Protein AF-A0A3R9VNH5-F1 (afdb_monomer)

Solvent-accessible surface area (backbone atoms only — not comparable to full-atom values): 16764 Å² total; per-residue (Å²): 86,82,47,75,48,62,68,48,69,43,56,45,48,46,38,49,58,45,58,71,66,52,26,52,52,44,52,51,28,48,50,52,23,48,52,53,40,49,51,51,40,55,77,75,44,55,34,28,29,40,73,83,93,38,75,44,73,40,64,43,85,83,60,83,54,66,49,78,45,82,43,59,60,37,76,84,72,39,84,32,61,34,36,41,31,44,35,57,50,74,30,63,34,99,80,79,56,72,19,50,38,51,65,64,47,52,59,76,37,45,62,31,48,50,34,52,30,56,49,43,30,50,51,46,42,20,65,79,68,52,40,36,70,38,79,40,73,83,45,94,98,49,81,59,45,71,34,45,27,62,56,63,66,51,58,51,52,58,65,37,56,61,59,52,48,23,50,53,44,27,53,51,50,52,48,50,50,56,67,33,51,44,98,88,69,47,69,67,46,69,89,62,84,46,73,68,56,49,54,52,45,46,54,50,17,53,57,71,62,54,65,73,87,74,81,91,73,59,68,72,60,50,31,55,50,50,48,54,48,39,50,75,68,36,84,52,58,54,63,56,63,72,43,36,68,60,42,16,31,54,40,12,54,56,52,64,74,69,56,65,97,70,79,63,63,68,59,50,51,51,55,35,51,51,51,49,34,74,75,23,82,90,56,59,80,52,72,54,53,50,54,24,40,43,51,57,49,64,72,74,98

Mean predicted aligned error: 7.14 Å

Structure (mmCIF, N/CA/C/O backbone):
data_AF-A0A3R9VNH5-F1
#
_entry.id   AF-A0A3R9VNH5-F1
#
loop_
_atom_site.group_PDB
_atom_site.id
_atom_site.type_symbol
_atom_site.label_atom_id
_atom_site.label_alt_id
_atom_site.label_comp_id
_atom_site.label_asym_id
_atom_site.label_entity_id
_atom_site.label_seq_id
_atom_site.pdbx_PDB_ins_code
_atom_site.Cartn_x
_atom_site.Cartn_y
_atom_site.Cartn_z
_atom_site.occupancy
_atom_site.B_iso_or_equiv
_atom_site.auth_seq_id
_atom_site.auth_comp_id
_atom_site.auth_asym_id
_atom_site.auth_atom_id
_atom_site.pdbx_PDB_model_num
ATOM 1 N N . MET A 1 1 ? 19.453 -4.553 -4.676 1.00 85.06 1 MET A N 1
ATOM 2 C CA . MET A 1 1 ? 18.290 -3.720 -5.064 1.00 85.06 1 MET A CA 1
ATOM 3 C C . MET A 1 1 ? 17.436 -3.532 -3.825 1.00 85.06 1 MET A C 1
ATOM 5 O O . MET A 1 1 ? 17.389 -4.464 -3.042 1.00 85.06 1 MET A O 1
ATOM 9 N N . ASP A 1 2 ? 16.832 -2.363 -3.617 1.00 91.69 2 ASP A N 1
ATOM 10 C CA . ASP A 1 2 ? 15.939 -2.120 -2.472 1.00 91.69 2 ASP A CA 1
ATOM 11 C C . ASP A 1 2 ? 14.480 -2.175 -2.942 1.00 91.69 2 ASP A C 1
ATOM 13 O O . ASP A 1 2 ? 14.084 -1.392 -3.811 1.00 91.69 2 ASP A O 1
ATOM 17 N N . LEU A 1 3 ? 13.717 -3.133 -2.414 1.00 93.06 3 LEU A N 1
ATOM 18 C CA . LEU A 1 3 ? 12.273 -3.251 -2.602 1.00 93.06 3 LEU A CA 1
ATOM 19 C C . LEU A 1 3 ? 11.583 -2.760 -1.330 1.00 93.06 3 LEU A C 1
ATOM 21 O O . LEU A 1 3 ? 11.783 -3.328 -0.262 1.00 93.06 3 LEU A O 1
ATOM 25 N N . VAL A 1 4 ? 10.767 -1.714 -1.447 1.00 95.25 4 VAL A N 1
ATOM 26 C CA . VAL A 1 4 ? 10.101 -1.100 -0.292 1.00 95.25 4 VAL A CA 1
ATOM 27 C C . VAL A 1 4 ? 8.621 -1.449 -0.307 1.00 95.25 4 VAL A C 1
ATOM 29 O O . VAL A 1 4 ? 7.859 -0.894 -1.104 1.00 95.25 4 VAL A O 1
ATOM 32 N N . PHE A 1 5 ? 8.216 -2.334 0.597 1.00 96.69 5 PHE A N 1
ATOM 33 C CA . PHE A 1 5 ? 6.833 -2.767 0.759 1.00 96.69 5 PHE A CA 1
ATOM 34 C C . PHE A 1 5 ? 6.128 -1.869 1.766 1.00 96.69 5 PHE A C 1
ATOM 36 O O . PHE A 1 5 ? 6.636 -1.623 2.859 1.00 96.69 5 PHE A O 1
ATOM 43 N N . ARG A 1 6 ? 4.974 -1.326 1.372 1.00 95.00 6 ARG A N 1
ATOM 44 C CA . ARG A 1 6 ? 4.184 -0.398 2.188 1.00 95.00 6 ARG A CA 1
ATOM 45 C C . ARG A 1 6 ? 2.702 -0.680 1.980 1.00 95.00 6 ARG A C 1
ATOM 47 O O . ARG A 1 6 ? 2.258 -0.529 0.843 1.00 95.00 6 ARG A O 1
ATOM 54 N N . PRO A 1 7 ? 1.952 -1.063 3.029 1.00 95.06 7 PRO A N 1
ATOM 55 C CA . PRO A 1 7 ? 0.504 -1.228 2.949 1.00 95.06 7 PRO A CA 1
ATOM 56 C C . PRO A 1 7 ? -0.196 0.040 2.454 1.00 95.06 7 PRO A C 1
ATOM 58 O O . PRO A 1 7 ? 0.335 1.153 2.586 1.00 95.06 7 PRO A O 1
ATOM 61 N N . GLN A 1 8 ? -1.414 -0.123 1.935 1.00 93.31 8 GLN A N 1
ATOM 62 C CA . GLN A 1 8 ? -2.273 1.007 1.597 1.00 93.31 8 GLN A CA 1
ATOM 63 C C . GLN A 1 8 ? -2.491 1.924 2.810 1.00 93.31 8 GLN A C 1
ATOM 65 O O . GLN A 1 8 ? -2.426 1.463 3.957 1.00 93.31 8 GLN A O 1
ATOM 70 N N . PRO A 1 9 ? -2.726 3.232 2.582 1.00 91.62 9 PRO A N 1
ATOM 71 C CA . PRO A 1 9 ? -2.778 4.199 3.658 1.00 91.62 9 PRO A CA 1
ATOM 72 C C . PRO A 1 9 ? -3.675 3.830 4.823 1.00 91.62 9 PRO A C 1
ATOM 74 O O . PRO A 1 9 ? -3.264 3.935 5.975 1.00 91.62 9 PRO A O 1
ATOM 77 N N . THR A 1 10 ? -4.872 3.363 4.507 1.00 94.56 10 THR A N 1
ATOM 78 C CA . THR A 1 10 ? -5.890 2.999 5.492 1.00 94.56 10 THR A CA 1
ATOM 79 C C . THR A 1 10 ? -5.548 1.739 6.287 1.00 94.56 10 THR A C 1
ATOM 81 O O . THR A 1 10 ? -5.793 1.714 7.489 1.00 94.56 10 THR A O 1
ATOM 84 N N . ILE A 1 11 ? -4.871 0.752 5.693 1.00 95.81 11 ILE A N 1
ATOM 85 C CA . ILE A 1 11 ? -4.403 -0.443 6.415 1.00 95.81 11 ILE A CA 1
ATOM 86 C C . ILE A 1 11 ? -3.417 -0.045 7.515 1.00 95.81 11 ILE A C 1
ATOM 88 O O . ILE A 1 11 ? -3.560 -0.457 8.667 1.00 95.81 11 ILE A O 1
ATOM 92 N N . TYR A 1 12 ? -2.448 0.827 7.215 1.00 91.19 12 TYR A N 1
ATOM 93 C CA . TYR A 1 12 ? -1.527 1.258 8.266 1.00 91.19 12 TYR A CA 1
ATOM 94 C C . TYR A 1 12 ? -2.191 2.210 9.289 1.00 91.19 12 TYR A C 1
ATOM 96 O O . TYR A 1 12 ? -1.660 2.363 10.393 1.00 91.19 12 TYR A O 1
ATOM 104 N N . LEU A 1 13 ? -3.315 2.881 8.964 1.00 94.50 13 LEU A N 1
ATOM 105 C CA . LEU A 1 13 ? -4.106 3.632 9.960 1.00 94.50 13 LEU A CA 1
ATOM 106 C C . LEU A 1 13 ? -4.640 2.686 11.028 1.00 94.50 13 LEU A C 1
ATOM 108 O O . LEU A 1 13 ? -4.458 2.950 12.216 1.00 94.50 13 LEU A O 1
ATOM 112 N N . LEU A 1 14 ? -5.258 1.589 10.586 1.00 95.94 14 LEU A N 1
ATOM 113 C CA . LEU A 1 14 ? -5.807 0.560 11.462 1.00 95.94 14 LEU A CA 1
ATOM 114 C C . LEU A 1 14 ? -4.705 -0.088 12.295 1.00 95.94 14 LEU A C 1
ATOM 116 O O . LEU A 1 14 ? -4.826 -0.153 13.513 1.00 95.94 14 LEU A O 1
ATOM 120 N N . TRP A 1 15 ? -3.572 -0.424 11.677 1.00 96.50 15 TRP A N 1
ATOM 121 C CA . TRP A 1 15 ? -2.387 -0.912 12.389 1.00 96.50 15 TRP A CA 1
ATOM 122 C C . TRP A 1 15 ? -1.917 0.054 13.492 1.00 96.50 15 TRP A C 1
ATOM 124 O O . TRP A 1 15 ? -1.611 -0.347 14.618 1.00 96.50 15 TRP A O 1
ATOM 134 N N . ALA A 1 16 ? -1.886 1.357 13.201 1.00 95.00 16 ALA A N 1
ATOM 135 C CA . ALA A 1 16 ? -1.402 2.346 14.156 1.00 95.00 16 ALA A CA 1
ATOM 136 C C . ALA A 1 16 ? -2.380 2.624 15.306 1.00 95.00 16 ALA A C 1
ATOM 138 O O . ALA A 1 16 ? -1.916 2.873 16.419 1.00 95.00 16 ALA A O 1
ATOM 139 N N . PHE A 1 17 ? -3.691 2.625 15.044 1.00 95.19 17 PHE A N 1
ATOM 140 C CA . PHE A 1 17 ? -4.723 3.068 15.997 1.00 95.19 17 PHE A CA 1
ATOM 141 C C . PHE A 1 17 ? -5.533 1.955 16.656 1.00 95.19 17 PHE A C 1
ATOM 143 O O . PHE A 1 17 ? -6.195 2.235 17.666 1.00 95.19 17 PHE A O 1
ATOM 150 N N . GLY A 1 18 ? -5.501 0.754 16.078 1.00 93.75 18 GLY A N 1
ATOM 151 C CA . GLY A 1 18 ? -6.125 -0.444 16.623 1.00 93.75 18 GLY A CA 1
ATOM 152 C C . GLY A 1 18 ? -5.481 -0.879 17.934 1.00 93.75 18 GLY A C 1
ATOM 153 O O . GLY A 1 18 ? -4.570 -0.232 18.454 1.00 93.75 18 GLY A O 1
ATOM 154 N N . ASP A 1 19 ? -5.958 -1.984 18.477 1.00 94.94 19 ASP A N 1
ATOM 155 C CA . ASP A 1 19 ? -5.348 -2.634 19.631 1.00 94.94 19 ASP A CA 1
ATOM 156 C C . ASP A 1 19 ? -4.107 -3.448 19.224 1.00 94.94 19 ASP A C 1
ATOM 158 O O . ASP A 1 19 ? -3.541 -3.282 18.138 1.00 94.94 19 ASP A O 1
ATOM 162 N N . GLU A 1 20 ? -3.589 -4.243 20.154 1.00 95.56 20 GLU A N 1
ATOM 163 C CA . GLU A 1 20 ? -2.415 -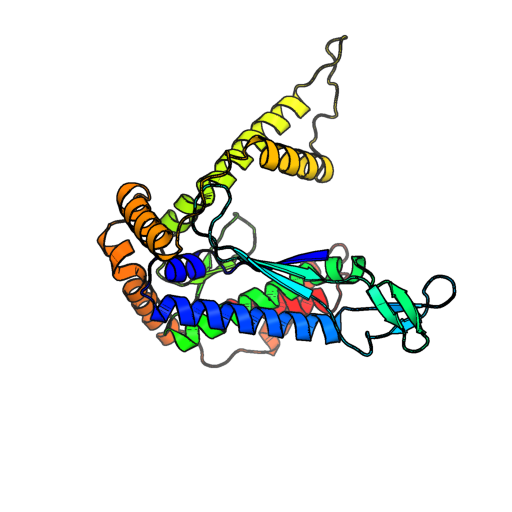5.076 19.913 1.00 95.56 20 GLU A CA 1
ATOM 164 C C . GLU A 1 20 ? -2.719 -6.259 18.990 1.00 95.56 20 GLU A C 1
ATOM 166 O O . GLU A 1 20 ? -1.910 -6.573 18.122 1.00 95.56 20 GLU A O 1
ATOM 171 N N . GLU A 1 21 ? -3.901 -6.859 19.115 1.00 96.38 21 GLU A N 1
ATOM 172 C CA . GLU A 1 21 ? -4.341 -7.968 18.268 1.00 96.38 21 GLU A CA 1
ATOM 173 C C . GLU A 1 21 ? -4.455 -7.532 16.801 1.00 96.38 21 GLU A C 1
ATOM 175 O O . GLU A 1 21 ? -3.814 -8.114 15.925 1.00 96.38 21 GLU A O 1
ATOM 180 N N . THR A 1 22 ? -5.148 -6.419 16.544 1.00 96.31 22 THR A N 1
ATOM 181 C CA . THR A 1 22 ? -5.265 -5.808 15.210 1.00 96.31 22 THR A CA 1
ATOM 182 C C . THR A 1 22 ? -3.893 -5.509 14.604 1.00 96.31 22 THR A C 1
ATOM 184 O O . THR A 1 22 ? -3.663 -5.722 13.411 1.00 96.31 22 THR A O 1
ATOM 187 N N . ARG A 1 23 ? -2.954 -5.008 15.422 1.00 96.38 23 ARG A N 1
ATOM 188 C CA . ARG A 1 23 ? -1.584 -4.713 14.982 1.00 96.38 23 ARG A CA 1
ATOM 189 C C . ARG A 1 23 ? -0.882 -5.976 14.491 1.00 96.38 23 ARG A C 1
ATOM 191 O O . ARG A 1 23 ? -0.278 -5.943 13.419 1.00 96.38 23 ARG A O 1
ATOM 198 N N . LEU A 1 24 ? -0.951 -7.051 15.275 1.00 97.25 24 LEU A N 1
ATOM 199 C CA . LEU A 1 24 ? -0.289 -8.319 14.978 1.00 97.25 24 LEU A CA 1
ATOM 200 C C . LEU A 1 24 ? -0.889 -9.000 13.745 1.00 97.25 24 LEU A C 1
ATOM 202 O O . LEU A 1 24 ? -0.126 -9.470 12.905 1.00 97.25 24 LEU A O 1
ATOM 206 N N . VAL A 1 25 ? -2.216 -8.965 13.583 1.00 98.12 25 VAL A N 1
ATOM 207 C CA . VAL A 1 25 ? -2.897 -9.457 12.371 1.00 98.12 25 VAL A CA 1
ATOM 208 C C . VAL A 1 25 ? -2.384 -8.737 11.122 1.00 98.12 25 VAL A C 1
ATOM 210 O O . VAL A 1 25 ? -1.964 -9.374 10.157 1.00 98.12 25 VAL A O 1
ATOM 213 N N . ILE A 1 26 ? -2.327 -7.400 11.147 1.00 98.12 26 ILE A N 1
ATOM 214 C CA . ILE A 1 26 ? -1.855 -6.625 9.989 1.00 98.12 26 ILE A CA 1
ATOM 215 C C . ILE A 1 26 ? -0.359 -6.855 9.725 1.00 98.12 26 ILE A C 1
ATOM 217 O O . ILE A 1 26 ? 0.057 -6.899 8.568 1.00 98.12 26 ILE A O 1
ATOM 221 N N . GLU A 1 27 ? 0.466 -7.009 10.765 1.00 97.75 27 GLU A N 1
ATOM 222 C CA . GLU A 1 27 ? 1.889 -7.336 10.601 1.00 97.75 27 GLU A CA 1
ATOM 223 C C . GLU A 1 27 ? 2.100 -8.730 10.001 1.00 97.75 27 GLU A C 1
ATOM 225 O O . GLU A 1 27 ? 2.950 -8.873 9.122 1.00 97.75 27 GLU A O 1
ATOM 230 N N . ALA A 1 28 ? 1.312 -9.725 10.413 1.00 98.19 28 ALA A N 1
ATOM 231 C CA . ALA A 1 28 ? 1.361 -11.072 9.853 1.00 98.19 28 ALA A CA 1
ATOM 232 C C . ALA A 1 28 ? 0.908 -11.088 8.384 1.00 98.19 28 ALA A C 1
ATOM 234 O O . ALA A 1 28 ? 1.610 -11.635 7.533 1.00 98.19 28 ALA A O 1
ATOM 235 N N . ALA A 1 29 ? -0.196 -10.405 8.061 1.00 98.31 29 ALA A N 1
ATOM 236 C CA . ALA A 1 29 ? -0.665 -10.256 6.683 1.00 98.31 29 ALA A CA 1
ATOM 237 C C . ALA A 1 29 ? 0.352 -9.523 5.797 1.00 98.31 29 ALA A C 1
ATOM 239 O O . ALA A 1 29 ? 0.579 -9.882 4.641 1.00 98.31 29 ALA A O 1
ATOM 240 N N . HIS A 1 30 ? 1.024 -8.509 6.348 1.00 98.00 30 HIS A N 1
ATOM 241 C CA . HIS A 1 30 ? 2.105 -7.815 5.660 1.00 98.00 30 HIS A CA 1
ATOM 242 C C . HIS A 1 30 ? 3.276 -8.750 5.326 1.00 98.00 30 HIS A C 1
ATOM 244 O O . HIS A 1 30 ? 3.804 -8.685 4.216 1.00 98.00 30 HIS A O 1
ATOM 250 N N . GLU A 1 31 ? 3.672 -9.617 6.261 1.00 97.44 31 GLU A N 1
ATOM 251 C CA . GLU A 1 31 ? 4.763 -10.578 6.062 1.00 97.44 31 GLU A CA 1
ATOM 252 C C . GLU A 1 31 ? 4.412 -11.637 5.020 1.00 97.44 31 GLU A C 1
ATOM 254 O O . GLU A 1 31 ? 5.176 -11.807 4.068 1.00 97.44 31 GLU A O 1
ATOM 259 N N . ARG A 1 32 ? 3.231 -12.255 5.116 1.00 98.12 32 ARG A N 1
ATOM 260 C CA . ARG A 1 32 ? 2.775 -13.256 4.137 1.00 98.12 32 ARG A CA 1
ATOM 261 C C . ARG A 1 32 ? 2.646 -12.669 2.732 1.00 98.12 32 ARG A C 1
ATOM 263 O O . ARG A 1 32 ? 3.117 -13.270 1.766 1.00 98.12 32 ARG A O 1
ATOM 270 N N . ALA A 1 33 ? 2.118 -11.448 2.606 1.00 98.12 33 ALA A N 1
ATOM 271 C CA . ALA A 1 33 ? 2.058 -10.753 1.322 1.00 98.12 33 ALA A CA 1
ATOM 272 C C . ALA A 1 33 ? 3.456 -10.465 0.742 1.00 98.12 33 ALA A C 1
ATOM 274 O O . ALA A 1 33 ? 3.650 -10.570 -0.472 1.00 98.12 33 ALA A O 1
ATOM 275 N N . ILE A 1 34 ? 4.443 -10.113 1.578 1.00 97.12 34 ILE A N 1
ATOM 276 C CA . ILE A 1 34 ? 5.838 -9.943 1.139 1.00 97.12 34 ILE A CA 1
ATOM 277 C C . ILE A 1 34 ? 6.401 -11.271 0.635 1.00 97.12 34 ILE A C 1
ATOM 279 O O . ILE A 1 34 ? 6.933 -11.311 -0.474 1.00 97.12 34 ILE A O 1
ATOM 283 N N . GLU A 1 35 ? 6.284 -12.340 1.424 1.00 95.50 35 GLU A N 1
ATOM 284 C CA . GLU A 1 35 ? 6.796 -13.672 1.080 1.00 95.50 35 GLU A CA 1
ATOM 285 C C . GLU A 1 35 ? 6.222 -14.150 -0.252 1.00 95.50 35 GLU A C 1
ATOM 287 O O . GLU A 1 35 ? 6.971 -14.485 -1.169 1.00 95.50 35 GLU A O 1
ATOM 292 N N . ARG A 1 36 ? 4.906 -14.036 -0.427 1.00 96.12 36 ARG A N 1
ATOM 293 C CA . ARG A 1 36 ? 4.222 -14.445 -1.654 1.00 96.12 36 ARG A CA 1
ATOM 294 C C . ARG A 1 36 ? 4.624 -13.631 -2.880 1.00 96.12 36 ARG A C 1
ATOM 296 O O . ARG A 1 36 ? 4.690 -14.154 -3.993 1.00 96.12 36 ARG A O 1
ATOM 303 N N . VAL A 1 37 ? 4.917 -12.345 -2.698 1.00 95.12 37 VAL A N 1
ATOM 304 C CA . VAL A 1 37 ? 5.453 -11.511 -3.781 1.00 95.12 37 VAL A CA 1
ATOM 305 C C . VAL A 1 37 ? 6.887 -11.905 -4.108 1.00 95.12 37 VAL A C 1
ATOM 307 O O . VAL A 1 37 ? 7.246 -11.884 -5.282 1.00 95.12 37 VAL A O 1
ATOM 310 N N . LEU A 1 38 ? 7.708 -12.274 -3.122 1.00 91.50 38 LEU A N 1
ATOM 311 C CA . LEU A 1 38 ? 9.061 -12.772 -3.374 1.00 91.50 38 LEU A CA 1
ATOM 312 C C . LEU A 1 38 ? 9.050 -14.121 -4.093 1.00 91.50 38 LEU A C 1
ATOM 314 O O . LEU A 1 38 ? 9.834 -14.275 -5.023 1.00 91.50 38 LEU A O 1
ATOM 318 N N . GLU A 1 39 ? 8.151 -15.038 -3.727 1.00 90.44 39 GLU A N 1
ATOM 319 C CA . GLU A 1 39 ? 7.920 -16.300 -4.449 1.00 90.44 39 GLU A CA 1
ATOM 320 C C . GLU A 1 39 ? 7.548 -16.025 -5.908 1.00 90.44 39 GLU A C 1
AT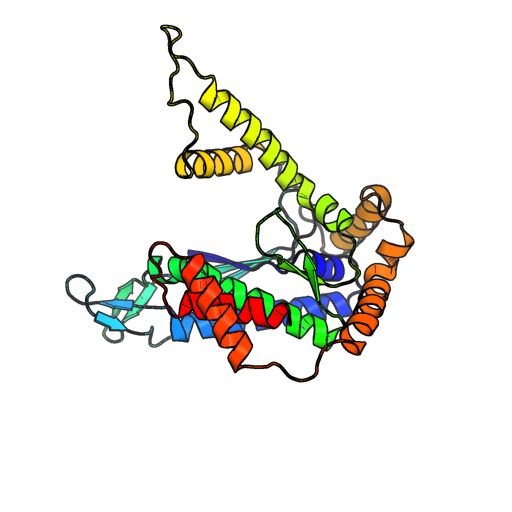OM 322 O O . GLU A 1 39 ? 8.206 -16.510 -6.827 1.00 90.44 39 GLU A O 1
ATOM 327 N N . TRP A 1 40 ? 6.555 -15.155 -6.133 1.00 90.50 40 TRP A N 1
ATOM 328 C CA . TRP A 1 40 ? 6.150 -14.767 -7.484 1.00 90.50 40 TRP A CA 1
ATOM 329 C C . TRP A 1 40 ? 7.294 -14.113 -8.259 1.00 90.50 40 TRP A C 1
ATOM 331 O O . TRP A 1 40 ? 7.497 -14.417 -9.435 1.00 90.50 40 TRP A O 1
ATOM 341 N N . ILE A 1 41 ? 8.052 -13.215 -7.615 1.00 87.00 41 ILE A N 1
ATOM 342 C CA . ILE A 1 41 ? 9.239 -12.626 -8.227 1.00 87.00 41 ILE A CA 1
ATOM 343 C C . ILE A 1 41 ? 10.182 -13.757 -8.604 1.00 87.00 41 ILE A C 1
ATOM 345 O O . ILE A 1 41 ? 10.557 -13.793 -9.763 1.00 87.00 41 ILE A O 1
ATOM 349 N N . GLU A 1 42 ? 10.536 -14.660 -7.691 1.00 82.88 42 GLU A N 1
ATOM 350 C CA . GLU A 1 42 ? 11.482 -15.750 -7.923 1.00 82.88 42 GLU A CA 1
ATOM 351 C C . GLU A 1 42 ? 11.089 -16.668 -9.089 1.00 82.88 42 GLU A C 1
ATOM 353 O O . GLU A 1 42 ? 11.958 -17.065 -9.871 1.00 82.88 42 GLU A O 1
ATOM 358 N N . ASP A 1 43 ? 9.800 -16.964 -9.230 1.00 80.81 43 ASP A N 1
ATOM 359 C CA . ASP A 1 43 ? 9.288 -17.832 -10.288 1.00 80.81 43 ASP A CA 1
ATOM 360 C C . ASP A 1 43 ? 9.235 -17.141 -11.659 1.00 80.81 43 ASP A C 1
ATOM 362 O O . ASP A 1 43 ? 9.490 -17.773 -12.684 1.00 80.81 43 ASP A O 1
ATOM 366 N N . GLU A 1 44 ? 8.929 -15.841 -11.697 1.00 76.44 44 GLU A N 1
ATOM 367 C CA . GLU A 1 44 ? 8.516 -15.162 -12.937 1.00 76.44 44 GLU A CA 1
ATOM 368 C C . GLU A 1 44 ? 9.516 -14.109 -13.440 1.00 76.44 44 GLU A C 1
ATOM 370 O O . GLU A 1 44 ? 9.418 -13.644 -14.581 1.00 76.44 44 GLU A O 1
ATOM 375 N N . VAL A 1 45 ? 10.469 -13.681 -12.604 1.00 71.88 45 VAL A N 1
ATOM 376 C CA . VAL A 1 45 ? 11.258 -12.462 -12.846 1.00 71.88 45 VAL A CA 1
ATOM 377 C C . VAL A 1 45 ? 12.780 -12.659 -12.908 1.00 71.88 45 VAL A C 1
ATOM 379 O O . VAL A 1 45 ? 13.393 -12.041 -13.792 1.00 71.88 45 VAL A O 1
ATOM 382 N N . PRO A 1 46 ? 13.466 -13.412 -12.017 1.00 62.09 46 PRO A N 1
ATOM 383 C CA . PRO A 1 46 ? 14.911 -13.428 -11.997 1.00 62.09 46 PRO A CA 1
ATOM 384 C C . PRO A 1 46 ? 15.446 -14.198 -13.188 1.00 62.09 46 PRO A C 1
ATOM 386 O O . PRO A 1 46 ? 15.249 -15.395 -13.373 1.00 62.09 46 PRO A O 1
ATOM 389 N N . VAL A 1 47 ? 16.235 -13.468 -13.956 1.00 62.34 47 VAL A N 1
ATOM 390 C CA . VAL A 1 47 ? 17.057 -14.011 -15.014 1.00 62.34 47 VAL A CA 1
ATOM 391 C C . VAL A 1 47 ? 18.505 -13.841 -14.585 1.00 62.34 47 VAL A C 1
ATOM 393 O O . VAL A 1 47 ? 19.028 -12.718 -14.580 1.00 62.34 47 VAL A O 1
ATOM 396 N N . ILE A 1 48 ? 19.165 -14.947 -14.244 1.00 61.50 48 ILE A N 1
ATOM 397 C CA . ILE A 1 48 ? 20.623 -14.995 -14.250 1.00 61.50 48 ILE A CA 1
ATOM 398 C C . ILE A 1 48 ? 21.052 -15.019 -15.709 1.00 61.50 48 ILE A C 1
ATOM 400 O O . ILE A 1 48 ? 20.679 -15.928 -16.453 1.00 61.50 48 ILE A O 1
ATOM 404 N N . ARG A 1 49 ? 21.835 -14.013 -16.107 1.00 63.94 49 ARG A N 1
ATOM 405 C CA . ARG A 1 49 ? 22.494 -13.997 -17.413 1.00 63.94 49 ARG A CA 1
ATOM 406 C C . ARG A 1 49 ? 23.893 -14.600 -17.305 1.00 63.94 49 ARG A C 1
ATOM 408 O O . ARG A 1 49 ? 24.663 -14.171 -16.443 1.00 63.94 49 ARG A O 1
ATOM 415 N N . TYR A 1 50 ? 24.226 -15.562 -18.166 1.00 62.59 50 TYR A N 1
ATOM 416 C CA . TYR A 1 50 ? 25.569 -16.159 -18.261 1.00 62.59 50 TYR A CA 1
ATOM 417 C C . TYR A 1 50 ? 25.976 -16.443 -19.721 1.00 62.59 50 TYR A C 1
ATOM 419 O O . TYR A 1 50 ? 25.164 -16.306 -20.636 1.00 62.59 50 TYR A O 1
ATOM 427 N N . GLY A 1 51 ? 27.251 -16.793 -19.940 1.00 57.50 51 GLY A N 1
ATOM 428 C CA . GLY A 1 51 ? 27.867 -16.929 -21.270 1.00 57.50 51 GLY A CA 1
ATOM 429 C C . GLY A 1 51 ? 28.304 -15.594 -21.893 1.00 57.50 51 GLY A C 1
ATOM 430 O O . GLY A 1 51 ? 28.079 -14.529 -21.313 1.00 57.50 51 GLY A O 1
ATOM 431 N N . LYS A 1 52 ? 28.946 -15.643 -23.073 1.00 62.44 52 LYS A N 1
ATOM 432 C CA . LYS A 1 52 ? 29.341 -14.443 -23.838 1.00 62.44 52 LYS A CA 1
ATOM 433 C C . LYS A 1 52 ? 28.100 -13.574 -24.085 1.00 62.44 52 LYS A C 1
ATOM 435 O O . LYS A 1 52 ? 27.059 -14.097 -24.470 1.00 62.44 52 LYS A O 1
ATOM 440 N N . ASP A 1 53 ? 28.191 -12.286 -23.763 1.00 61.34 53 ASP A N 1
ATOM 441 C CA . ASP A 1 53 ? 27.101 -11.296 -23.844 1.00 61.34 53 ASP A CA 1
ATOM 442 C C . ASP A 1 53 ? 25.836 -11.605 -23.008 1.00 61.34 53 ASP A C 1
ATOM 444 O O . ASP A 1 53 ? 24.815 -10.927 -23.133 1.00 61.34 53 ASP A O 1
ATOM 448 N N . GLY A 1 54 ? 25.890 -12.589 -22.100 1.00 60.19 54 GLY A N 1
ATOM 449 C CA . GLY A 1 54 ? 24.777 -12.915 -21.203 1.00 60.19 54 GLY A CA 1
ATOM 450 C C . GLY A 1 54 ? 23.529 -13.440 -21.923 1.00 60.19 54 GLY A C 1
ATOM 451 O O . GLY A 1 54 ? 22.410 -13.182 -21.468 1.00 60.19 54 GLY A O 1
ATOM 452 N N . VAL A 1 55 ? 23.718 -14.123 -23.057 1.00 62.06 55 VAL A N 1
ATOM 453 C CA . VAL A 1 55 ? 22.640 -14.641 -23.919 1.00 62.06 55 VAL A CA 1
ATOM 454 C C . VAL A 1 55 ? 21.780 -15.677 -23.192 1.00 62.06 55 VAL A C 1
ATOM 456 O O . VAL A 1 55 ? 20.563 -15.710 -23.380 1.00 62.06 55 VAL A O 1
ATOM 459 N N . TYR A 1 56 ? 22.383 -16.486 -22.320 1.00 60.38 56 TYR A N 1
ATOM 460 C CA . TYR A 1 56 ? 21.661 -17.524 -21.593 1.00 60.38 56 TYR A CA 1
ATOM 461 C C . TYR A 1 56 ? 20.971 -16.954 -20.363 1.00 60.38 56 TYR A C 1
ATOM 463 O O . TYR A 1 56 ? 21.558 -16.168 -19.623 1.00 60.38 56 TYR A O 1
ATOM 471 N N . ARG A 1 57 ? 19.722 -17.370 -20.152 1.00 65.50 57 ARG A N 1
ATOM 472 C CA . ARG A 1 57 ? 18.821 -16.892 -19.104 1.00 65.50 57 ARG A CA 1
ATOM 473 C C . ARG A 1 57 ? 18.345 -18.081 -18.282 1.00 65.50 57 ARG A C 1
ATOM 475 O O . ARG A 1 57 ? 17.670 -18.942 -18.834 1.00 65.50 57 ARG A O 1
ATOM 482 N N . VAL A 1 58 ? 18.678 -18.132 -16.995 1.00 64.50 58 VAL A N 1
ATOM 483 C CA . VAL A 1 58 ? 18.227 -19.211 -16.094 1.00 64.50 58 VAL A CA 1
ATOM 484 C C . VAL A 1 58 ? 17.728 -18.671 -14.762 1.00 64.50 58 VAL A C 1
ATOM 486 O O . VAL A 1 58 ? 18.169 -17.610 -14.307 1.00 64.50 58 VAL A O 1
ATOM 489 N N . ARG A 1 59 ? 16.823 -19.424 -14.130 1.00 68.94 59 ARG A N 1
ATOM 490 C CA . ARG A 1 59 ? 16.407 -19.205 -12.742 1.00 68.94 59 ARG A CA 1
ATOM 491 C C . ARG A 1 59 ? 17.608 -19.423 -11.807 1.00 68.94 59 ARG A C 1
ATOM 493 O O . ARG A 1 59 ? 18.407 -20.326 -12.066 1.00 68.94 59 ARG A O 1
ATOM 500 N N . PRO A 1 60 ? 17.763 -18.636 -10.728 1.00 67.00 60 PRO A N 1
ATOM 501 C CA . PRO A 1 60 ? 18.722 -18.944 -9.675 1.00 67.00 60 PRO A CA 1
ATOM 502 C C . PRO A 1 60 ? 18.431 -20.318 -9.042 1.00 67.00 60 PRO A C 1
ATOM 504 O O . PRO A 1 60 ? 17.378 -20.470 -8.432 1.00 67.00 60 PRO A O 1
ATOM 507 N N . PRO A 1 61 ? 19.339 -21.311 -9.126 1.00 64.81 61 PRO A N 1
ATOM 508 C CA . PRO A 1 61 ? 19.107 -22.651 -8.572 1.00 64.81 61 PRO A CA 1
ATOM 509 C C . PRO A 1 61 ? 19.024 -22.690 -7.033 1.00 64.81 61 PRO A C 1
ATOM 511 O O . PRO A 1 61 ? 18.653 -23.715 -6.478 1.00 64.81 61 PRO A O 1
ATOM 514 N N . GLY A 1 62 ? 19.352 -21.589 -6.346 1.00 69.69 62 GLY A N 1
ATOM 515 C CA . GLY A 1 62 ? 19.201 -21.419 -4.893 1.00 69.69 62 GLY A CA 1
ATOM 516 C C . GLY A 1 62 ? 18.267 -20.270 -4.498 1.00 69.69 62 GLY A C 1
ATOM 517 O O . GLY A 1 62 ? 18.382 -19.764 -3.386 1.00 69.69 62 GLY A O 1
ATOM 518 N N . GLY A 1 63 ? 17.417 -19.818 -5.423 1.00 75.44 63 GLY A N 1
ATOM 519 C CA . GLY A 1 63 ? 16.444 -18.755 -5.183 1.00 75.44 63 GLY A CA 1
ATOM 520 C C . GLY A 1 63 ? 17.042 -17.363 -4.971 1.00 75.44 63 GLY A C 1
ATOM 521 O O . GLY A 1 63 ? 18.168 -17.054 -5.391 1.00 75.44 63 GLY A O 1
ATOM 522 N N . LEU A 1 64 ? 16.242 -16.486 -4.366 1.00 78.88 64 LEU A N 1
ATOM 523 C CA . LEU A 1 64 ? 16.608 -15.104 -4.062 1.00 78.88 64 LEU A CA 1
ATOM 524 C C . LEU A 1 64 ? 17.060 -14.942 -2.606 1.00 78.88 64 LEU A C 1
ATOM 526 O O . LEU A 1 64 ? 16.426 -15.430 -1.681 1.00 78.88 64 LEU A O 1
ATOM 530 N N . VAL A 1 65 ? 18.131 -14.172 -2.390 1.00 84.81 65 VAL A N 1
ATOM 531 C CA . VAL A 1 65 ? 18.581 -13.791 -1.041 1.00 84.81 65 VAL A CA 1
ATOM 532 C C . VAL A 1 65 ? 18.223 -12.331 -0.786 1.00 84.81 65 VAL A C 1
ATOM 534 O O . VAL A 1 65 ? 18.657 -11.449 -1.534 1.00 84.81 65 VAL A O 1
ATOM 537 N N . ALA A 1 66 ? 17.472 -12.068 0.284 1.00 88.25 66 ALA A N 1
ATOM 538 C CA . ALA A 1 66 ? 17.097 -10.726 0.720 1.00 88.25 66 ALA A CA 1
ATOM 539 C C . ALA A 1 66 ? 17.345 -10.532 2.222 1.00 88.25 66 ALA A C 1
ATOM 541 O O . ALA A 1 66 ? 17.137 -11.445 3.015 1.00 88.25 66 ALA A O 1
ATOM 542 N N . ALA A 1 67 ? 17.743 -9.321 2.616 1.00 94.06 67 ALA A N 1
ATOM 543 C CA . ALA A 1 67 ? 17.717 -8.887 4.012 1.00 94.06 67 ALA A CA 1
ATOM 544 C C . ALA A 1 67 ? 16.537 -7.930 4.227 1.00 94.06 67 ALA A C 1
ATOM 546 O O . ALA A 1 67 ? 16.408 -6.949 3.490 1.00 94.06 67 ALA A O 1
ATOM 547 N N . ARG A 1 68 ? 15.688 -8.217 5.219 1.00 95.75 68 ARG A N 1
ATOM 548 C CA . ARG A 1 68 ? 14.476 -7.450 5.542 1.00 95.75 68 ARG A CA 1
ATOM 549 C C . ARG A 1 68 ? 14.718 -6.526 6.733 1.00 95.75 68 ARG A C 1
ATOM 551 O O . ARG A 1 68 ? 15.197 -6.965 7.775 1.00 95.75 68 ARG A O 1
ATOM 558 N N . PHE A 1 69 ? 14.344 -5.260 6.587 1.00 96.06 69 PHE A N 1
ATOM 559 C CA . PHE A 1 69 ? 14.413 -4.250 7.639 1.00 96.06 69 PHE A CA 1
ATOM 560 C C . PHE A 1 69 ? 13.046 -3.589 7.796 1.00 96.06 69 PHE A C 1
ATOM 562 O O . PHE A 1 69 ? 12.607 -2.852 6.910 1.00 96.06 69 PHE A O 1
ATOM 569 N N . ARG A 1 70 ? 12.381 -3.841 8.927 1.00 94.81 70 ARG A N 1
ATOM 570 C CA . ARG A 1 70 ? 11.096 -3.218 9.255 1.00 94.81 70 ARG A CA 1
ATOM 571 C C . ARG A 1 70 ? 11.287 -1.834 9.864 1.00 94.81 70 ARG A C 1
ATOM 573 O O . ARG A 1 70 ? 12.104 -1.624 10.762 1.00 94.81 70 ARG A O 1
ATOM 580 N N . HIS A 1 71 ? 10.474 -0.899 9.399 1.00 92.31 71 HIS A N 1
ATOM 581 C CA . HIS A 1 71 ? 10.367 0.463 9.887 1.00 92.31 71 HIS A CA 1
ATOM 582 C C . HIS A 1 71 ? 8.922 0.753 10.300 1.00 92.31 71 HIS A C 1
ATOM 584 O O . HIS A 1 71 ? 7.983 0.258 9.683 1.00 92.31 71 HIS A O 1
ATOM 590 N N . TYR A 1 72 ? 8.773 1.579 11.340 1.00 91.06 72 TYR A N 1
ATOM 591 C CA . TYR A 1 72 ? 7.477 1.952 11.924 1.00 91.06 72 TYR A CA 1
ATOM 592 C C . TYR A 1 72 ? 7.152 3.447 11.810 1.00 91.06 72 TYR A C 1
ATOM 594 O O . TYR A 1 72 ? 6.007 3.863 11.989 1.00 91.06 72 TYR A O 1
ATOM 602 N N . GLU A 1 73 ? 8.153 4.279 11.529 1.00 87.81 73 GLU A N 1
ATOM 603 C CA . GLU A 1 73 ? 8.023 5.732 11.498 1.00 87.81 73 GLU A CA 1
ATOM 604 C C . GLU A 1 73 ? 8.609 6.278 10.191 1.00 87.81 73 GLU A C 1
ATOM 606 O O . GLU A 1 73 ? 9.739 5.981 9.795 1.00 87.81 73 GLU A O 1
ATOM 611 N N . ALA A 1 74 ? 7.833 7.115 9.511 1.00 83.81 74 ALA A N 1
ATOM 612 C CA . ALA A 1 74 ? 8.310 7.927 8.414 1.00 83.81 74 ALA A CA 1
ATOM 613 C C . ALA A 1 74 ? 9.264 8.998 8.937 1.00 83.81 74 ALA A C 1
ATOM 615 O O . ALA A 1 74 ? 9.211 9.443 10.081 1.00 83.81 74 ALA A O 1
ATOM 616 N N . ARG A 1 75 ? 10.074 9.552 8.037 1.00 80.12 75 ARG A N 1
ATOM 617 C CA . ARG A 1 75 ? 11.006 10.624 8.397 1.00 80.12 75 ARG A CA 1
ATOM 618 C C . ARG A 1 75 ? 10.337 11.862 9.018 1.00 80.12 75 ARG A C 1
ATOM 620 O O . ARG A 1 75 ? 10.985 12.572 9.772 1.00 80.12 75 ARG A O 1
ATOM 627 N N . SER A 1 76 ? 9.069 12.122 8.702 1.00 77.94 76 SER A N 1
ATOM 628 C CA . SER A 1 76 ? 8.249 13.203 9.277 1.00 77.94 76 SER A CA 1
ATOM 629 C C . SER A 1 76 ? 7.781 12.947 10.712 1.00 77.94 76 SER A C 1
ATOM 631 O O . SER A 1 76 ? 7.068 13.771 11.276 1.00 77.94 76 SER A O 1
ATOM 633 N N . GLY A 1 77 ? 8.127 11.799 11.283 1.00 80.62 77 GLY A N 1
ATOM 634 C CA . GLY A 1 77 ? 7.640 11.358 12.575 1.00 80.62 77 GLY A CA 1
ATOM 635 C C . GLY A 1 77 ? 6.247 10.723 12.537 1.00 80.62 77 GLY A C 1
ATOM 636 O O . GLY A 1 77 ? 5.660 10.418 13.568 1.00 80.62 77 GLY A O 1
ATOM 637 N N . ARG A 1 78 ? 5.660 10.573 11.345 1.00 84.00 78 ARG A N 1
ATOM 638 C CA . ARG A 1 78 ? 4.336 9.965 11.164 1.00 84.00 78 ARG A CA 1
ATOM 639 C C . ARG A 1 78 ? 4.449 8.445 11.090 1.00 84.00 78 ARG A C 1
ATOM 641 O O . ARG A 1 78 ? 5.476 7.939 10.657 1.00 84.00 78 ARG A O 1
ATOM 648 N N . ARG A 1 79 ? 3.382 7.741 11.469 1.00 83.69 79 ARG A N 1
ATOM 649 C CA . ARG A 1 79 ? 3.274 6.281 11.332 1.00 83.69 79 ARG A CA 1
ATOM 650 C C . ARG A 1 79 ? 3.609 5.823 9.914 1.00 83.69 79 ARG A C 1
ATOM 652 O O . ARG A 1 79 ? 3.219 6.476 8.943 1.00 83.69 79 ARG A O 1
ATOM 659 N N . LEU A 1 80 ? 4.329 4.717 9.817 1.00 85.00 80 LEU A N 1
ATOM 660 C CA . LEU A 1 80 ? 4.651 4.069 8.558 1.00 85.00 80 LEU A CA 1
ATOM 661 C C . LEU A 1 80 ? 5.069 2.631 8.843 1.00 85.00 80 LEU A C 1
ATOM 663 O O . LEU A 1 80 ? 6.212 2.423 9.224 1.00 85.00 80 LEU A O 1
ATOM 667 N N . LEU A 1 81 ? 4.180 1.665 8.620 1.00 93.00 81 LEU A N 1
ATOM 668 C CA . LEU A 1 81 ? 4.595 0.269 8.504 1.00 93.00 81 LEU A CA 1
ATOM 669 C C . LEU A 1 81 ? 5.234 0.089 7.124 1.00 93.00 81 LEU A C 1
ATOM 671 O O . LEU A 1 81 ? 4.581 0.316 6.101 1.00 93.00 81 LEU A O 1
ATOM 675 N N . ALA A 1 82 ? 6.526 -0.212 7.096 1.00 94.94 82 ALA A N 1
ATOM 676 C CA . ALA A 1 82 ? 7.246 -0.445 5.856 1.00 94.94 82 ALA A CA 1
ATOM 677 C C . ALA A 1 82 ? 8.395 -1.421 6.057 1.00 94.94 82 ALA A C 1
ATOM 679 O O . ALA A 1 82 ? 9.172 -1.280 7.000 1.00 94.94 82 ALA A O 1
ATOM 680 N N . ASP A 1 83 ? 8.580 -2.299 5.086 1.00 96.81 83 ASP A N 1
ATOM 681 C CA . ASP A 1 83 ? 9.691 -3.233 5.060 1.00 96.81 83 ASP A CA 1
ATOM 682 C C . ASP A 1 83 ? 10.587 -2.929 3.854 1.00 96.81 83 ASP A C 1
ATOM 684 O O . ASP A 1 83 ? 10.145 -2.908 2.702 1.00 96.81 83 ASP A O 1
ATOM 688 N N . HIS A 1 84 ? 11.859 -2.645 4.140 1.00 96.62 84 HIS A N 1
ATOM 689 C CA . HIS A 1 84 ? 12.920 -2.525 3.145 1.00 96.62 84 HIS A CA 1
ATOM 690 C C . HIS A 1 84 ? 13.565 -3.890 2.947 1.00 96.62 84 HIS A C 1
ATOM 692 O O . HIS A 1 84 ? 14.153 -4.445 3.878 1.00 96.62 84 HIS A O 1
ATOM 698 N N . LEU A 1 85 ? 13.467 -4.427 1.735 1.00 94.88 85 LEU A N 1
ATOM 699 C CA . LEU A 1 85 ? 14.077 -5.693 1.359 1.00 94.88 85 LEU A CA 1
ATOM 700 C C . LEU A 1 85 ? 15.264 -5.437 0.437 1.00 94.88 85 LEU A C 1
ATOM 702 O O . LEU A 1 85 ? 15.119 -5.122 -0.748 1.00 94.88 85 LEU A O 1
ATOM 706 N N . LEU A 1 86 ? 16.463 -5.608 0.992 1.00 92.88 86 LEU A N 1
ATOM 707 C CA . LEU A 1 86 ? 17.714 -5.528 0.253 1.00 92.88 86 LEU A CA 1
ATOM 708 C C . LEU A 1 86 ? 17.979 -6.859 -0.447 1.00 92.88 86 LEU A C 1
ATOM 710 O O . LEU A 1 86 ? 18.585 -7.769 0.115 1.00 92.88 86 LEU A O 1
ATOM 714 N N . LEU A 1 87 ? 17.527 -6.949 -1.695 1.00 86.75 87 LEU A N 1
ATOM 715 C CA . LEU A 1 87 ? 17.726 -8.104 -2.560 1.00 86.75 87 LEU A CA 1
ATOM 716 C C . LEU A 1 87 ? 19.158 -8.146 -3.112 1.00 86.75 87 LEU A C 1
ATOM 718 O O . LEU A 1 87 ? 19.623 -7.186 -3.753 1.00 86.75 87 LEU A O 1
ATOM 722 N N . SER A 1 88 ? 19.831 -9.280 -2.921 1.00 81.25 88 SER A N 1
ATOM 723 C CA . SER A 1 88 ? 21.111 -9.583 -3.553 1.00 81.25 88 SER A CA 1
ATOM 724 C C . SER A 1 88 ? 20.926 -9.764 -5.057 1.00 81.25 88 SER A C 1
ATOM 726 O O . SER A 1 88 ? 20.119 -10.563 -5.522 1.00 81.25 88 SER A O 1
ATOM 728 N N . VAL A 1 89 ? 21.714 -9.031 -5.842 1.00 73.00 89 VAL A N 1
ATOM 729 C CA . VAL A 1 89 ? 21.741 -9.165 -7.311 1.00 73.00 89 VAL A CA 1
ATOM 730 C C . VAL A 1 89 ? 22.741 -10.227 -7.784 1.00 73.00 89 VAL A C 1
ATOM 732 O O . VAL A 1 89 ? 22.922 -10.421 -8.988 1.00 73.00 89 VAL A O 1
ATOM 735 N N . LYS A 1 90 ? 23.420 -10.898 -6.847 1.00 66.31 90 LYS A N 1
ATOM 736 C CA . LYS A 1 90 ? 24.397 -11.950 -7.126 1.00 66.31 90 LYS A CA 1
ATOM 737 C C . LYS A 1 90 ? 23.683 -13.298 -7.051 1.00 66.31 90 LYS A C 1
ATOM 739 O O . LYS A 1 90 ? 23.240 -13.688 -5.977 1.00 66.31 90 LYS A O 1
ATOM 744 N N . GLY A 1 91 ? 23.570 -13.976 -8.191 1.00 60.50 91 GLY A N 1
ATOM 745 C CA . GLY A 1 91 ? 23.054 -15.340 -8.269 1.00 60.50 91 GLY A CA 1
ATOM 746 C C . GLY A 1 91 ? 24.203 -16.318 -8.491 1.00 60.50 91 GLY A C 1
ATOM 747 O O . GLY A 1 91 ? 25.110 -16.044 -9.282 1.00 60.50 91 GLY A O 1
ATOM 748 N N . SER A 1 92 ? 24.193 -17.454 -7.798 1.00 52.94 92 SER A N 1
ATOM 749 C CA . SER A 1 92 ? 25.100 -18.549 -8.147 1.00 52.94 92 SER A CA 1
ATOM 750 C C . SER A 1 92 ? 24.620 -19.159 -9.464 1.00 52.94 92 SER A C 1
ATOM 752 O O . SER A 1 92 ? 23.486 -19.625 -9.544 1.00 52.94 92 SER A O 1
ATOM 754 N N . GLY A 1 93 ? 25.438 -19.110 -10.516 1.00 52.84 93 GLY A N 1
ATOM 755 C CA . GLY A 1 93 ? 25.200 -19.940 -11.695 1.00 52.84 93 GLY A CA 1
ATOM 756 C C . GLY A 1 93 ? 25.557 -21.382 -11.342 1.00 52.84 93 GLY A C 1
ATOM 757 O O . GLY A 1 93 ? 26.553 -21.602 -10.656 1.00 52.84 93 GLY A O 1
ATOM 758 N N . GLY A 1 94 ? 24.779 -22.364 -11.808 1.00 51.78 94 GLY A N 1
ATOM 759 C CA . GLY A 1 94 ? 25.000 -23.791 -11.514 1.00 51.78 94 GLY A CA 1
ATOM 760 C C . GLY A 1 94 ? 26.392 -24.334 -11.884 1.00 51.78 94 GLY A C 1
ATOM 761 O O . GLY A 1 94 ? 26.733 -25.444 -11.503 1.00 51.78 94 GLY A O 1
ATOM 762 N N . THR A 1 95 ? 27.219 -23.552 -12.584 1.00 51.03 95 THR A N 1
ATOM 763 C CA . THR A 1 95 ? 28.582 -23.892 -13.018 1.00 51.03 95 THR A CA 1
ATOM 764 C C . THR A 1 95 ? 29.690 -23.186 -12.218 1.00 51.03 95 THR A C 1
ATOM 766 O O . THR A 1 95 ? 30.814 -23.075 -12.699 1.00 51.03 95 THR A O 1
ATOM 769 N N . GLY A 1 96 ? 29.407 -22.643 -11.027 1.00 45.94 96 GLY A N 1
ATOM 770 C CA . GLY A 1 96 ? 30.420 -22.031 -10.144 1.00 45.94 96 GLY A CA 1
ATOM 771 C C . GLY A 1 96 ? 30.935 -20.651 -10.586 1.00 45.94 96 GLY A C 1
ATOM 772 O O . GLY A 1 96 ? 31.506 -19.912 -9.784 1.00 45.94 96 GLY A O 1
ATOM 773 N N . SER A 1 97 ? 30.669 -20.231 -11.825 1.00 53.53 97 SER A N 1
ATOM 774 C CA . SER A 1 97 ? 30.838 -18.846 -12.265 1.00 53.53 97 SER A CA 1
ATOM 775 C C . SER A 1 97 ? 29.615 -18.026 -11.843 1.00 53.53 97 SER A C 1
ATOM 777 O O . SER A 1 97 ? 28.520 -18.215 -12.377 1.00 53.53 97 SER A O 1
ATOM 779 N N . GLY A 1 98 ? 29.775 -17.122 -10.872 1.00 52.75 98 GLY A N 1
ATOM 780 C CA . GLY A 1 98 ? 28.692 -16.249 -10.412 1.00 52.75 98 GLY A CA 1
ATOM 781 C C . GLY A 1 98 ? 28.086 -15.436 -11.562 1.00 52.75 98 GLY A C 1
ATOM 782 O O . GLY A 1 98 ? 28.797 -14.712 -12.257 1.00 52.75 98 GLY A O 1
ATOM 783 N N . GLY A 1 99 ? 26.771 -15.539 -11.748 1.00 53.16 99 GLY A N 1
ATOM 784 C CA . GLY A 1 99 ? 26.027 -14.748 -12.725 1.00 53.16 99 GLY A CA 1
ATOM 785 C C . GLY A 1 99 ? 25.414 -13.502 -12.080 1.00 53.16 99 GLY A C 1
ATOM 786 O O . GLY A 1 99 ? 25.150 -13.457 -10.874 1.00 53.16 99 GLY A O 1
ATOM 787 N N . ARG A 1 100 ? 25.185 -12.452 -12.874 1.00 57.03 100 ARG A N 1
ATOM 788 C CA . ARG A 1 100 ? 24.481 -11.247 -12.402 1.00 57.03 100 ARG A CA 1
ATOM 789 C C . ARG A 1 100 ? 22.991 -11.379 -12.713 1.00 57.03 100 ARG A C 1
ATOM 791 O O . ARG A 1 100 ? 22.618 -11.623 -13.862 1.00 57.03 100 ARG A O 1
ATOM 798 N N . SER A 1 101 ? 22.150 -11.197 -11.696 1.00 60.75 101 SER A N 1
ATOM 799 C CA . SER A 1 101 ? 20.711 -11.005 -11.888 1.00 60.75 101 SER A CA 1
ATOM 800 C C . SER A 1 101 ? 20.468 -9.665 -12.585 1.00 60.75 101 SER A C 1
ATOM 802 O O . SER A 1 101 ? 21.114 -8.657 -12.277 1.00 60.75 101 SER A O 1
ATOM 804 N N . THR A 1 102 ? 19.552 -9.646 -13.552 1.00 66.56 102 THR A N 1
ATOM 805 C CA . THR A 1 102 ? 19.240 -8.430 -14.310 1.00 66.56 102 THR A CA 1
ATOM 806 C C . THR A 1 102 ? 18.270 -7.541 -13.525 1.00 66.56 102 THR A C 1
ATOM 808 O O . THR A 1 102 ? 17.067 -7.789 -13.505 1.00 66.56 102 THR A O 1
ATOM 811 N N . THR A 1 103 ? 18.764 -6.446 -12.943 1.00 75.50 103 THR A N 1
ATOM 812 C CA . THR A 1 103 ? 17.936 -5.436 -12.248 1.00 75.50 103 THR A CA 1
ATOM 813 C C . THR A 1 103 ? 16.871 -4.792 -13.141 1.00 75.50 103 THR A C 1
ATOM 815 O O . THR A 1 103 ? 15.839 -4.364 -12.634 1.00 75.50 103 THR A O 1
ATOM 818 N N . LEU A 1 104 ? 17.076 -4.763 -14.464 1.00 80.81 104 LEU A N 1
ATOM 819 C CA . LEU A 1 104 ? 16.076 -4.289 -15.427 1.00 80.81 104 LEU A CA 1
ATOM 820 C C . LEU A 1 104 ? 14.798 -5.142 -15.404 1.00 80.81 104 LEU A C 1
ATOM 822 O O . LEU A 1 104 ? 13.712 -4.579 -15.386 1.00 80.81 104 LEU A O 1
ATOM 826 N N . ALA A 1 105 ? 14.905 -6.473 -15.329 1.00 80.69 105 ALA A N 1
ATOM 827 C CA . ALA A 1 105 ? 13.729 -7.349 -15.294 1.00 80.69 105 ALA A CA 1
ATOM 828 C C . ALA A 1 105 ? 12.894 -7.120 -14.021 1.00 80.69 105 ALA A C 1
ATOM 830 O O . ALA A 1 105 ? 11.667 -7.054 -14.082 1.00 80.69 105 ALA A O 1
ATOM 831 N N . LEU A 1 106 ? 13.560 -6.920 -12.880 1.00 84.31 106 LEU A N 1
ATOM 832 C CA . LEU A 1 106 ? 12.909 -6.541 -11.621 1.00 84.31 106 LEU A CA 1
ATOM 833 C C . LEU A 1 106 ? 12.232 -5.167 -11.723 1.00 84.31 106 LEU A C 1
ATOM 835 O O . LEU A 1 106 ? 11.099 -4.988 -11.275 1.00 84.31 106 LEU A O 1
ATOM 839 N N . HIS A 1 107 ? 12.903 -4.198 -12.349 1.00 86.19 107 HIS A N 1
ATOM 840 C CA . HIS A 1 107 ? 12.345 -2.866 -12.558 1.00 86.19 107 HIS A CA 1
ATOM 841 C C . HIS A 1 107 ? 11.090 -2.900 -13.444 1.00 86.19 107 HIS A C 1
ATOM 843 O O . HIS A 1 107 ? 10.055 -2.356 -13.065 1.00 86.19 107 HIS A O 1
ATOM 849 N N . GLU A 1 108 ? 11.143 -3.609 -14.573 1.00 88.06 108 GLU A N 1
ATOM 850 C CA . GLU A 1 108 ? 10.015 -3.767 -15.500 1.00 88.06 108 GLU A CA 1
ATOM 851 C C . GLU A 1 108 ? 8.796 -4.456 -14.861 1.00 88.06 108 GLU A C 1
ATOM 853 O O . GLU A 1 108 ? 7.662 -4.188 -15.253 1.00 88.06 108 GLU A O 1
ATOM 858 N N . ASN A 1 109 ? 9.009 -5.317 -13.860 1.00 90.81 109 ASN A N 1
ATOM 859 C CA . ASN A 1 109 ? 7.947 -6.043 -13.156 1.00 90.81 109 ASN A CA 1
ATOM 860 C C . ASN A 1 109 ? 7.481 -5.372 -11.854 1.00 90.81 109 ASN A C 1
ATOM 862 O O . ASN A 1 109 ? 6.561 -5.874 -11.209 1.00 90.81 109 ASN A O 1
ATOM 866 N N . THR A 1 110 ? 8.048 -4.223 -11.471 1.00 91.56 110 THR A N 1
ATOM 867 C CA . THR A 1 110 ? 7.732 -3.561 -10.188 1.00 91.56 110 THR A CA 1
ATOM 868 C C . THR A 1 110 ? 6.239 -3.239 -10.048 1.00 91.56 110 THR A C 1
ATOM 870 O O . THR A 1 110 ? 5.673 -3.378 -8.967 1.00 91.56 110 THR A O 1
ATOM 873 N N . VAL A 1 111 ? 5.569 -2.856 -11.139 1.00 92.31 111 VAL A N 1
ATOM 874 C CA . VAL A 1 111 ? 4.127 -2.554 -11.120 1.00 92.31 111 VAL A CA 1
ATOM 875 C C . VAL A 1 111 ? 3.283 -3.813 -10.896 1.00 92.31 111 VAL A C 1
ATOM 877 O O . VAL A 1 111 ? 2.315 -3.762 -10.142 1.00 92.31 111 VAL A O 1
ATOM 880 N N . ALA A 1 112 ? 3.658 -4.938 -11.508 1.00 93.81 112 ALA A N 1
ATOM 881 C CA . ALA A 1 112 ? 2.964 -6.213 -11.335 1.00 93.81 112 ALA A CA 1
ATOM 882 C C . ALA A 1 112 ? 3.168 -6.790 -9.926 1.00 93.81 112 ALA A C 1
ATOM 884 O O . ALA A 1 112 ? 2.199 -7.243 -9.317 1.00 93.81 112 ALA A O 1
ATOM 885 N N . ALA A 1 113 ? 4.390 -6.690 -9.390 1.00 94.56 113 ALA A N 1
ATOM 886 C CA . ALA A 1 113 ? 4.700 -7.053 -8.007 1.00 94.56 113 ALA A CA 1
ATOM 887 C C . ALA A 1 113 ? 3.925 -6.182 -7.005 1.00 94.56 113 ALA A C 1
ATOM 889 O O . ALA A 1 113 ? 3.345 -6.696 -6.056 1.00 94.56 113 ALA A O 1
ATOM 890 N N . SER A 1 114 ? 3.851 -4.866 -7.243 1.00 95.00 114 SER A N 1
ATOM 891 C CA . SER A 1 114 ? 3.074 -3.954 -6.396 1.00 95.00 114 SER A CA 1
ATOM 892 C C . SER A 1 114 ? 1.574 -4.240 -6.450 1.00 95.00 114 SER A C 1
ATOM 894 O O . SER A 1 114 ? 0.911 -4.100 -5.428 1.00 95.00 114 SER A O 1
ATOM 896 N N . ALA A 1 115 ? 1.034 -4.615 -7.615 1.00 95.19 115 ALA A N 1
ATOM 897 C CA . ALA A 1 115 ? -0.373 -4.987 -7.741 1.00 95.19 115 ALA A CA 1
ATOM 898 C C . ALA A 1 115 ? -0.683 -6.267 -6.951 1.00 95.19 115 ALA A C 1
ATOM 900 O O . ALA A 1 115 ? -1.654 -6.273 -6.207 1.00 95.19 115 ALA A O 1
ATOM 901 N N . LEU A 1 116 ? 0.180 -7.288 -7.052 1.00 96.38 116 LEU A N 1
ATOM 902 C CA . LEU A 1 116 ? 0.067 -8.519 -6.260 1.00 96.38 116 LEU A CA 1
ATOM 903 C C . LEU A 1 116 ? 0.138 -8.234 -4.759 1.00 96.38 116 LEU A C 1
ATOM 905 O O . LEU A 1 116 ? -0.709 -8.687 -4.005 1.00 96.38 116 LEU A O 1
ATOM 909 N N . TYR A 1 117 ? 1.123 -7.447 -4.328 1.00 97.50 117 TYR A N 1
ATOM 910 C CA . TYR A 1 117 ? 1.270 -7.094 -2.920 1.00 97.50 117 TYR A CA 1
ATOM 911 C C . TYR A 1 117 ? 0.015 -6.403 -2.365 1.00 97.50 117 TYR A C 1
ATOM 913 O O . TYR A 1 117 ? -0.477 -6.791 -1.311 1.00 97.50 117 TYR A O 1
ATOM 921 N N . ASN A 1 118 ? -0.503 -5.393 -3.078 1.00 96.19 118 ASN A N 1
ATOM 922 C CA . ASN A 1 118 ? -1.669 -4.622 -2.640 1.00 96.19 118 ASN A CA 1
ATOM 923 C C . ASN A 1 118 ? -2.943 -5.474 -2.567 1.00 96.19 118 ASN A C 1
ATOM 925 O O . ASN A 1 118 ? -3.760 -5.246 -1.679 1.00 96.19 118 ASN A O 1
ATOM 929 N N . GLU A 1 119 ? -3.114 -6.406 -3.507 1.00 95.69 119 GLU A N 1
ATOM 930 C CA . GLU A 1 119 ? -4.210 -7.380 -3.525 1.00 95.69 119 GLU A CA 1
ATOM 931 C C . GLU A 1 119 ? -4.123 -8.311 -2.313 1.00 95.69 119 GLU A C 1
ATOM 933 O O . GLU A 1 119 ? -5.068 -8.382 -1.534 1.00 95.69 119 GLU A O 1
ATOM 938 N N . LEU A 1 120 ? -2.971 -8.961 -2.114 1.00 97.44 120 LEU A N 1
ATOM 939 C CA . LEU A 1 120 ? -2.783 -9.947 -1.049 1.00 97.44 120 LEU A CA 1
ATOM 940 C C . LEU A 1 120 ? -2.976 -9.339 0.336 1.00 97.44 120 LEU A C 1
ATOM 942 O O . LEU A 1 120 ? -3.775 -9.843 1.119 1.00 97.44 120 LEU A O 1
ATOM 946 N N . ILE A 1 121 ? -2.298 -8.225 0.631 1.00 97.75 121 ILE A N 1
ATOM 947 C CA . ILE A 1 121 ? -2.415 -7.615 1.957 1.00 97.75 121 ILE A CA 1
ATOM 948 C C . ILE A 1 121 ? -3.833 -7.105 2.225 1.00 97.75 121 ILE A C 1
ATOM 950 O O . ILE A 1 121 ? -4.317 -7.242 3.343 1.00 97.75 121 ILE A O 1
ATOM 954 N N . ALA A 1 122 ? -4.511 -6.537 1.222 1.00 96.69 122 ALA A N 1
ATOM 955 C CA . ALA A 1 122 ? -5.892 -6.102 1.388 1.00 96.69 122 ALA A CA 1
ATOM 956 C C . ALA A 1 122 ? -6.817 -7.295 1.627 1.00 96.69 122 ALA A C 1
ATOM 958 O O . ALA A 1 122 ? -7.601 -7.252 2.567 1.00 96.69 122 ALA A O 1
ATOM 959 N N . SER A 1 123 ? -6.688 -8.359 0.831 1.00 95.31 123 SER A N 1
ATOM 960 C CA . SER A 1 123 ? -7.487 -9.575 0.980 1.00 95.31 123 SER A CA 1
ATOM 961 C C . SER A 1 123 ? -7.307 -10.191 2.364 1.00 95.31 123 SER A C 1
ATOM 963 O O . SER A 1 123 ? -8.290 -10.427 3.056 1.00 95.31 123 SER A O 1
ATOM 965 N N . GLU A 1 124 ? -6.066 -10.414 2.796 1.00 97.19 124 GLU A N 1
ATOM 966 C CA . GLU A 1 124 ? -5.786 -11.047 4.086 1.00 97.19 124 GLU A CA 1
ATOM 967 C C . GLU A 1 124 ? -6.282 -10.199 5.262 1.00 97.19 124 GLU A C 1
ATOM 969 O O . GLU A 1 124 ? -6.954 -10.709 6.155 1.00 97.19 124 GLU A O 1
ATOM 974 N N . VAL A 1 125 ? -6.019 -8.887 5.241 1.00 97.75 125 VAL A N 1
ATOM 975 C CA . VAL A 1 125 ? -6.500 -7.969 6.283 1.00 97.75 125 VAL A CA 1
ATOM 976 C C . VAL A 1 125 ? -8.028 -7.904 6.298 1.00 97.75 125 VAL A C 1
ATOM 978 O O . VAL A 1 125 ? -8.626 -7.866 7.372 1.00 97.75 125 VAL A O 1
ATOM 981 N N . CYS A 1 126 ? -8.677 -7.886 5.133 1.00 97.00 126 CYS A N 1
ATOM 982 C CA . CYS A 1 126 ? -10.132 -7.848 5.048 1.00 97.00 126 CYS A CA 1
ATOM 983 C C . CYS A 1 126 ? -10.787 -9.124 5.570 1.00 97.00 126 CYS A C 1
ATOM 985 O O . CYS A 1 126 ? -11.782 -9.018 6.287 1.00 97.00 126 CYS A O 1
ATOM 987 N N . GLU A 1 127 ? -10.236 -10.291 5.246 1.00 96.00 127 GLU A N 1
ATOM 988 C CA . GLU A 1 127 ? -10.770 -11.571 5.708 1.00 96.00 127 GLU A CA 1
ATOM 989 C C . GLU A 1 127 ? -10.543 -11.782 7.208 1.00 96.00 127 GLU A C 1
ATOM 991 O O . GLU A 1 127 ? -11.488 -12.116 7.920 1.00 96.00 127 GLU A O 1
ATOM 996 N N . GLU A 1 128 ? -9.343 -11.506 7.728 1.00 97.69 128 GLU A N 1
ATOM 997 C CA . GLU A 1 128 ? -9.059 -11.731 9.153 1.00 97.69 128 GLU A CA 1
ATOM 998 C C . GLU A 1 128 ? -9.772 -10.736 10.079 1.00 97.69 128 GLU A C 1
ATOM 1000 O O . GLU A 1 128 ? -10.128 -11.080 11.205 1.00 97.69 128 GLU A O 1
ATOM 1005 N N . LEU A 1 129 ? -10.000 -9.499 9.626 1.00 97.00 129 LEU A N 1
ATOM 1006 C CA . LEU A 1 129 ? -10.554 -8.438 10.475 1.00 97.00 129 LEU A CA 1
ATOM 1007 C C . LEU A 1 129 ? -12.031 -8.119 10.202 1.00 97.00 129 LEU A C 1
ATOM 1009 O O . LEU A 1 129 ? -12.614 -7.294 10.918 1.00 97.00 129 LEU A O 1
ATOM 1013 N N . GLY A 1 130 ? -12.647 -8.763 9.206 1.00 96.81 130 GLY A N 1
ATOM 1014 C CA . GLY A 1 130 ? -14.030 -8.500 8.798 1.00 96.81 130 GLY A CA 1
ATOM 1015 C C . GLY A 1 130 ? -14.202 -7.131 8.136 1.00 96.81 130 GLY A C 1
ATOM 1016 O O . GLY A 1 130 ? -15.180 -6.431 8.387 1.00 96.81 130 GLY A O 1
ATOM 1017 N N . LEU A 1 131 ? -13.224 -6.721 7.327 1.00 97.19 131 LEU A N 1
ATOM 1018 C CA . LEU A 1 131 ? -13.214 -5.433 6.630 1.00 97.19 131 LEU A CA 1
ATOM 1019 C C . LEU A 1 131 ? -13.551 -5.618 5.145 1.00 97.19 131 LEU A C 1
ATOM 1021 O O . LEU A 1 131 ? -13.661 -6.737 4.646 1.00 97.19 131 LEU A O 1
ATOM 1025 N N . ALA A 1 132 ? -13.697 -4.510 4.427 1.00 96.06 132 ALA A N 1
ATOM 1026 C CA . ALA A 1 132 ? -13.829 -4.472 2.976 1.00 96.06 132 ALA A CA 1
ATOM 1027 C C . ALA A 1 132 ? -13.042 -3.278 2.433 1.00 96.06 132 ALA A C 1
ATOM 1029 O O . ALA A 1 132 ? -12.686 -2.365 3.186 1.00 96.06 132 ALA A O 1
ATOM 1030 N N . THR A 1 133 ? -12.777 -3.283 1.131 1.00 95.00 133 THR A N 1
ATOM 1031 C CA . THR A 1 133 ? -12.136 -2.153 0.458 1.00 95.00 133 THR A CA 1
ATOM 1032 C C . THR A 1 133 ? -13.128 -1.376 -0.394 1.00 95.00 133 THR A C 1
ATOM 1034 O O . THR A 1 133 ? -14.127 -1.920 -0.852 1.00 95.00 133 THR A O 1
ATOM 1037 N N . GLU A 1 134 ? -12.833 -0.100 -0.608 1.00 93.56 134 GLU A N 1
ATOM 1038 C CA . GLU A 1 134 ? -13.547 0.784 -1.520 1.00 93.56 134 GLU A CA 1
ATOM 1039 C C . GLU A 1 134 ? -12.556 1.538 -2.425 1.00 93.56 134 GLU A C 1
ATOM 1041 O O . GLU A 1 134 ? -11.394 1.766 -2.048 1.00 93.56 134 GLU A O 1
ATOM 1046 N N . PRO A 1 135 ? -12.974 1.922 -3.643 1.00 92.88 135 PRO A N 1
ATOM 1047 C CA . PRO A 1 135 ? -12.129 2.686 -4.541 1.00 92.88 135 PRO A CA 1
ATOM 1048 C C . PRO A 1 135 ? -11.977 4.132 -4.069 1.00 92.88 135 PRO A C 1
ATOM 1050 O O . PRO A 1 135 ? -12.946 4.859 -3.858 1.00 92.88 135 PRO A O 1
ATOM 1053 N N . ARG A 1 136 ? -10.731 4.603 -4.027 1.00 90.19 136 ARG A N 1
ATOM 1054 C CA . ARG A 1 136 ? -10.379 5.991 -3.734 1.00 90.19 136 ARG A CA 1
ATOM 1055 C C . ARG A 1 136 ? -9.629 6.634 -4.892 1.00 90.19 136 ARG A C 1
ATOM 1057 O O . ARG A 1 136 ? -8.513 6.243 -5.249 1.00 90.19 136 ARG A O 1
ATOM 1064 N N . THR A 1 137 ? -10.195 7.704 -5.438 1.00 87.88 137 THR A N 1
ATOM 1065 C CA . THR A 1 137 ? -9.534 8.512 -6.471 1.00 87.88 137 THR A CA 1
ATOM 1066 C C . THR A 1 137 ? -8.482 9.424 -5.839 1.00 87.88 137 THR A C 1
ATOM 1068 O O . THR A 1 137 ? -8.797 10.434 -5.217 1.00 87.88 137 THR A O 1
ATOM 1071 N N . VAL A 1 138 ? -7.201 9.070 -5.995 1.00 83.19 138 VAL A N 1
ATOM 1072 C CA . VAL A 1 138 ? -6.063 9.870 -5.489 1.00 83.19 138 VAL A CA 1
ATOM 1073 C C . VAL A 1 138 ? -5.766 11.061 -6.396 1.00 83.19 138 VAL A C 1
ATOM 1075 O O . VAL A 1 138 ? -5.400 12.137 -5.933 1.00 83.19 138 VAL A O 1
ATOM 1078 N N . THR A 1 139 ? -5.851 10.853 -7.707 1.00 81.56 139 THR A N 1
ATOM 1079 C CA . THR A 1 139 ? -5.534 11.859 -8.720 1.00 81.56 139 THR A CA 1
ATOM 1080 C C . THR A 1 139 ? -6.664 11.859 -9.741 1.00 81.56 139 THR A C 1
ATOM 1082 O O . THR A 1 139 ? -6.918 10.803 -10.322 1.00 81.56 139 THR A O 1
ATOM 1085 N N . PRO A 1 140 ? -7.346 12.998 -9.967 1.00 82.75 140 PRO A N 1
ATOM 1086 C CA . PRO A 1 140 ? -8.407 13.087 -10.965 1.00 82.75 140 PRO A CA 1
ATOM 1087 C C . PRO A 1 140 ? -7.946 12.572 -12.334 1.00 82.75 140 PRO A C 1
ATOM 1089 O O . PRO A 1 140 ? -6.819 12.836 -12.757 1.00 82.75 140 PRO A O 1
ATOM 1092 N N . GLY A 1 141 ? -8.797 11.788 -13.001 1.00 81.81 141 GLY A N 1
ATOM 1093 C CA . GLY A 1 141 ? -8.488 11.170 -14.297 1.00 81.81 141 GLY A CA 1
ATOM 1094 C C . GLY A 1 141 ? -7.473 10.019 -14.248 1.00 81.81 141 GLY A C 1
ATOM 1095 O O . GLY A 1 141 ? -7.116 9.474 -15.291 1.00 81.81 141 GLY A O 1
ATOM 1096 N N . ARG A 1 142 ? -6.987 9.626 -13.063 1.00 82.00 142 ARG A N 1
ATOM 1097 C CA . ARG A 1 142 ? -6.206 8.397 -12.870 1.00 82.00 142 ARG A CA 1
ATOM 1098 C C . ARG A 1 142 ? -7.081 7.318 -12.255 1.00 82.00 142 ARG A C 1
ATOM 1100 O O . ARG A 1 142 ? -8.076 7.604 -11.597 1.00 82.00 142 ARG A O 1
ATOM 1107 N N . ARG A 1 143 ? -6.661 6.069 -12.449 1.00 82.06 143 ARG A N 1
ATOM 1108 C CA . ARG A 1 143 ? -7.343 4.916 -11.876 1.00 82.06 143 ARG A CA 1
ATOM 1109 C C . ARG A 1 143 ? -7.412 5.024 -10.343 1.00 82.06 143 ARG A C 1
ATOM 1111 O O . ARG A 1 143 ? -6.398 5.398 -9.739 1.00 82.06 143 ARG A O 1
ATOM 1118 N N . PRO A 1 144 ? -8.559 4.691 -9.724 1.00 88.81 144 PRO A N 1
ATOM 1119 C CA . PRO A 1 144 ? -8.664 4.592 -8.277 1.00 88.81 144 PRO A CA 1
ATOM 1120 C C . PRO A 1 144 ? -7.664 3.591 -7.694 1.00 88.81 144 PRO A C 1
ATOM 1122 O O . PRO A 1 144 ? -7.203 2.669 -8.373 1.00 88.81 144 PRO A O 1
ATOM 1125 N N . VAL A 1 145 ? -7.339 3.780 -6.421 1.00 89.38 145 VAL A N 1
ATOM 1126 C CA . VAL A 1 145 ? -6.641 2.781 -5.604 1.00 89.38 145 VAL A CA 1
ATOM 1127 C C . VAL A 1 145 ? -7.611 2.248 -4.562 1.00 89.38 145 VAL A C 1
ATOM 1129 O O . VAL A 1 145 ? -8.460 2.999 -4.097 1.00 89.38 145 VAL A O 1
ATOM 1132 N N . MET A 1 146 ? -7.473 0.983 -4.186 1.00 92.12 146 MET A N 1
ATOM 1133 C CA . MET A 1 146 ? -8.306 0.395 -3.139 1.00 92.12 146 MET A CA 1
ATOM 1134 C C . MET A 1 146 ? -7.767 0.762 -1.760 1.00 92.12 146 MET A C 1
ATOM 1136 O O . MET A 1 146 ? -6.567 0.639 -1.513 1.00 92.12 146 MET A O 1
ATOM 1140 N N . ASP A 1 147 ? -8.647 1.201 -0.872 1.00 94.31 147 ASP A N 1
ATOM 1141 C CA . ASP A 1 147 ? -8.371 1.475 0.539 1.00 94.31 147 ASP A CA 1
ATOM 1142 C C . ASP A 1 147 ? -9.498 0.856 1.390 1.00 94.31 147 ASP A C 1
ATOM 1144 O O . ASP A 1 147 ? -10.553 0.526 0.863 1.00 94.31 147 ASP A O 1
ATOM 1148 N N . ILE A 1 148 ? -9.282 0.648 2.689 1.00 96.25 148 ILE A N 1
ATOM 1149 C CA . ILE A 1 148 ? -10.300 0.119 3.602 1.00 96.25 148 ILE A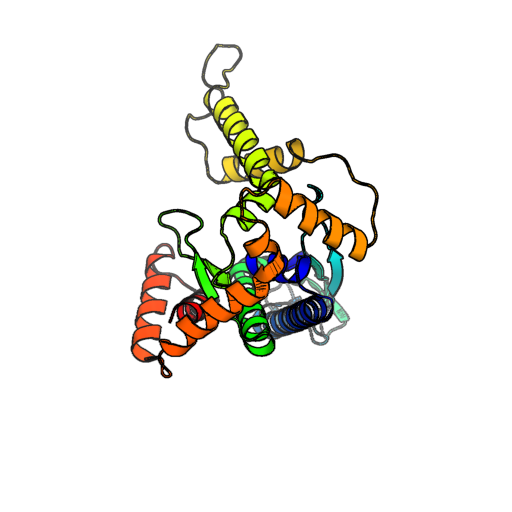 CA 1
ATOM 1150 C C . ILE A 1 148 ? -11.477 1.092 3.691 1.00 96.25 148 ILE A C 1
ATOM 1152 O O . ILE A 1 148 ? -11.285 2.276 3.986 1.00 96.25 148 ILE A O 1
ATOM 1156 N N . ALA A 1 149 ? -12.680 0.564 3.483 1.00 95.75 149 ALA A N 1
ATOM 1157 C CA . ALA A 1 149 ? -13.916 1.324 3.549 1.00 95.75 149 ALA A CA 1
ATOM 1158 C C . ALA A 1 149 ? -14.173 1.884 4.952 1.00 95.75 149 ALA A C 1
ATOM 1160 O O . ALA A 1 149 ? -13.815 1.274 5.961 1.00 95.75 149 ALA A O 1
ATOM 1161 N N . GLY A 1 150 ? -14.790 3.064 5.021 1.00 93.69 150 GLY A N 1
ATOM 1162 C CA . GLY A 1 150 ? -15.117 3.727 6.290 1.00 93.69 150 GLY A CA 1
ATOM 1163 C C . GLY A 1 150 ? -13.933 4.412 6.985 1.00 93.69 150 GLY A C 1
ATOM 1164 O O . GLY A 1 150 ? -14.120 5.031 8.032 1.00 93.69 150 GLY A O 1
ATOM 1165 N N . ALA A 1 151 ? -12.723 4.357 6.417 1.00 92.88 151 ALA A N 1
ATOM 1166 C CA . ALA A 1 151 ? -11.569 5.090 6.930 1.00 92.88 151 ALA A CA 1
ATOM 1167 C C . ALA A 1 151 ? -11.520 6.529 6.360 1.00 92.88 151 ALA A C 1
ATOM 1169 O O . ALA A 1 151 ? -11.318 6.704 5.157 1.00 92.88 151 ALA A O 1
ATOM 1170 N N . PRO A 1 152 ? -11.619 7.588 7.192 1.00 91.31 152 PRO A N 1
ATOM 1171 C CA . PRO A 1 152 ? -11.693 8.965 6.698 1.00 91.31 152 PRO A CA 1
ATOM 1172 C C . PRO A 1 152 ? -10.455 9.399 5.903 1.00 91.31 152 PRO A C 1
ATOM 1174 O O . PRO A 1 152 ? -9.313 9.306 6.375 1.00 91.31 152 PRO A O 1
ATOM 1177 N N . HIS A 1 153 ? -10.669 9.962 4.712 1.00 86.69 153 HIS A N 1
ATOM 1178 C CA . HIS A 1 153 ? -9.593 10.440 3.836 1.00 86.69 153 HIS A CA 1
ATOM 1179 C C . HIS A 1 153 ? -8.771 11.583 4.459 1.00 86.69 153 HIS A C 1
ATOM 1181 O O . HIS A 1 153 ? -7.588 11.759 4.147 1.00 86.69 153 HIS A O 1
ATOM 1187 N N . GLU A 1 154 ? -9.357 12.347 5.379 1.00 89.44 154 GLU A N 1
ATOM 1188 C CA . GLU A 1 154 ? -8.694 13.361 6.203 1.00 89.44 154 GLU A CA 1
ATOM 1189 C C . GLU A 1 154 ? -7.514 12.764 6.979 1.00 89.44 154 GLU A C 1
ATOM 1191 O O . GLU A 1 154 ? -6.456 13.391 7.065 1.00 89.44 154 GLU A O 1
ATOM 1196 N N . LEU A 1 155 ? -7.633 11.524 7.474 1.00 90.56 155 LEU A N 1
ATOM 1197 C CA . LEU A 1 155 ? -6.545 10.850 8.189 1.00 90.56 155 LEU A CA 1
ATOM 1198 C C . LEU A 1 155 ? -5.382 10.486 7.259 1.00 90.56 155 LEU A C 1
ATOM 1200 O O . LEU A 1 155 ? -4.225 10.515 7.694 1.00 90.56 155 LEU A O 1
ATOM 1204 N N . ILE A 1 156 ? -5.674 10.203 5.983 1.00 88.31 156 ILE A N 1
ATOM 1205 C CA . ILE A 1 156 ? -4.669 9.977 4.932 1.00 88.31 156 ILE A CA 1
ATOM 1206 C C . ILE A 1 156 ? -3.938 11.289 4.621 1.00 88.31 156 ILE A C 1
ATOM 1208 O O . ILE A 1 156 ? -2.701 11.320 4.582 1.00 88.31 156 ILE A O 1
ATOM 1212 N N . ARG A 1 157 ? -4.677 12.395 4.458 1.00 84.06 157 ARG A N 1
ATOM 1213 C CA . ARG A 1 157 ? -4.090 13.734 4.258 1.00 84.06 157 ARG A CA 1
ATOM 1214 C C . ARG A 1 157 ? -3.247 14.165 5.455 1.00 84.06 157 ARG A C 1
ATOM 1216 O O . ARG A 1 157 ? -2.123 14.633 5.290 1.00 84.06 157 ARG A O 1
ATOM 1223 N N . TRP A 1 158 ? -3.714 13.901 6.672 1.00 86.62 158 TRP A N 1
ATOM 1224 C CA . TRP A 1 158 ? -2.981 14.203 7.901 1.00 86.62 158 TRP A CA 1
ATOM 1225 C C . TRP A 1 158 ? -1.609 13.496 7.980 1.00 86.62 158 TRP A C 1
ATOM 1227 O O . TRP A 1 158 ? -0.642 14.060 8.511 1.00 86.62 158 TRP A O 1
ATOM 1237 N N . THR A 1 159 ? -1.466 12.303 7.390 1.00 82.19 159 THR A N 1
ATOM 1238 C CA . THR A 1 159 ? -0.154 11.654 7.178 1.00 82.19 159 THR A CA 1
ATOM 1239 C C . THR A 1 159 ? 0.681 12.229 6.057 1.00 82.19 159 THR A C 1
ATOM 1241 O O . THR A 1 159 ? 1.912 12.170 6.120 1.00 82.19 159 THR A O 1
ATOM 1244 N N . ALA A 1 160 ? 0.032 12.784 5.042 1.00 79.81 160 ALA A N 1
ATOM 1245 C CA . ALA A 1 160 ? 0.660 13.2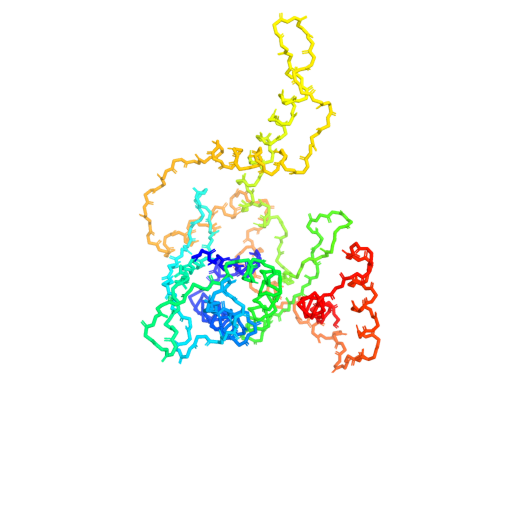32 3.813 1.00 79.81 160 ALA A CA 1
ATOM 1246 C C . ALA A 1 160 ? 1.374 14.590 3.930 1.00 79.81 160 ALA A C 1
ATOM 1248 O O . ALA A 1 160 ? 1.962 15.015 2.945 1.00 79.81 160 ALA A O 1
ATOM 1249 N N . ARG A 1 161 ? 1.461 15.215 5.120 1.00 76.56 161 ARG A N 1
ATOM 1250 C CA . ARG A 1 161 ? 2.135 16.524 5.324 1.00 76.56 161 ARG A CA 1
ATOM 1251 C C . ARG A 1 161 ? 3.513 16.643 4.661 1.00 76.56 161 ARG A C 1
ATOM 1253 O O . ARG A 1 161 ? 3.887 17.699 4.168 1.00 76.56 161 ARG A O 1
ATOM 1260 N N . ARG A 1 162 ? 4.297 15.558 4.647 1.00 80.12 162 ARG A N 1
ATOM 1261 C CA . ARG A 1 162 ? 5.596 15.532 3.955 1.00 80.12 162 ARG A CA 1
ATOM 1262 C C . ARG A 1 162 ? 5.438 15.602 2.436 1.00 80.12 162 ARG A C 1
ATOM 1264 O O . ARG A 1 162 ? 6.239 16.253 1.780 1.00 80.12 162 ARG A O 1
ATOM 1271 N N . SER A 1 163 ? 4.466 14.890 1.881 1.00 83.00 163 SER A N 1
ATOM 1272 C CA . SER A 1 163 ? 4.151 14.947 0.455 1.00 83.00 163 SER A CA 1
ATOM 1273 C C . SER A 1 163 ? 3.749 16.362 0.049 1.00 83.00 163 SER A C 1
ATOM 1275 O O . SER A 1 163 ? 4.225 16.824 -0.982 1.00 83.00 163 SER A O 1
ATOM 1277 N N . ASP A 1 164 ? 2.996 17.070 0.894 1.00 83.38 164 ASP A N 1
ATOM 1278 C CA . ASP A 1 164 ? 2.606 18.465 0.650 1.00 83.38 164 ASP A CA 1
ATOM 1279 C C . ASP A 1 164 ? 3.827 19.395 0.637 1.00 83.38 164 ASP A C 1
ATOM 1281 O O . ASP A 1 164 ? 4.004 20.176 -0.293 1.00 83.38 164 ASP A O 1
ATOM 1285 N N . GLN A 1 165 ? 4.748 19.241 1.598 1.00 84.69 165 GLN A N 1
ATOM 1286 C CA . GLN A 1 165 ? 6.021 19.982 1.615 1.00 84.69 165 GLN A CA 1
ATOM 1287 C C . GLN A 1 165 ? 6.879 19.703 0.372 1.00 84.69 165 GLN A C 1
ATOM 1289 O O . GLN A 1 165 ? 7.527 20.600 -0.165 1.00 84.69 165 GLN A O 1
ATOM 1294 N N . ILE A 1 166 ? 6.899 18.451 -0.094 1.00 86.62 166 ILE A N 1
ATOM 1295 C CA . ILE A 1 166 ? 7.616 18.070 -1.316 1.00 86.62 166 ILE A CA 1
ATOM 1296 C C . ILE A 1 166 ? 6.949 18.688 -2.543 1.00 86.62 166 ILE A C 1
ATOM 1298 O O . ILE A 1 166 ? 7.663 19.126 -3.438 1.00 86.62 166 ILE A O 1
ATOM 1302 N N . ALA A 1 167 ? 5.617 18.714 -2.594 1.00 88.25 167 ALA A N 1
ATOM 1303 C CA . ALA A 1 167 ? 4.863 19.305 -3.692 1.00 88.25 167 ALA A CA 1
ATOM 1304 C C . ALA A 1 167 ? 5.068 20.824 -3.764 1.00 88.25 167 ALA A C 1
ATOM 1306 O O . ALA A 1 167 ? 5.343 21.330 -4.847 1.00 88.25 167 ALA A O 1
ATOM 1307 N N . ALA A 1 168 ? 5.038 21.523 -2.626 1.00 88.56 168 ALA A N 1
ATOM 1308 C CA . ALA A 1 168 ? 5.344 22.952 -2.553 1.00 88.56 168 ALA A CA 1
ATOM 1309 C C . ALA A 1 168 ? 6.773 23.247 -3.042 1.00 88.56 168 ALA A C 1
ATOM 1311 O O . ALA A 1 168 ? 6.967 24.028 -3.968 1.00 88.56 168 ALA A O 1
ATOM 1312 N N . CYS A 1 169 ? 7.768 22.519 -2.525 1.00 90.38 169 CYS A N 1
ATOM 1313 C CA . CYS A 1 169 ? 9.156 22.674 -2.966 1.00 90.38 169 CYS A CA 1
ATOM 1314 C C . CYS A 1 169 ? 9.362 22.265 -4.440 1.00 90.38 169 CYS A C 1
ATOM 1316 O O . CYS A 1 169 ? 10.279 22.747 -5.098 1.00 90.38 169 CYS A O 1
ATOM 1318 N N . LEU A 1 170 ? 8.553 21.347 -4.980 1.00 91.50 170 LEU A N 1
ATOM 1319 C CA . LEU A 1 170 ? 8.582 21.007 -6.405 1.00 91.50 170 LEU A CA 1
ATOM 1320 C C . LEU A 1 170 ? 8.018 22.147 -7.255 1.00 91.50 170 LEU A C 1
ATOM 1322 O O . LEU A 1 170 ? 8.618 22.460 -8.275 1.00 91.50 170 LEU A O 1
ATOM 1326 N N . ALA A 1 171 ? 6.915 22.768 -6.835 1.00 91.56 171 ALA A N 1
ATOM 1327 C CA . ALA A 1 171 ? 6.335 23.915 -7.528 1.00 91.56 171 ALA A CA 1
ATOM 1328 C C . ALA A 1 171 ? 7.308 25.106 -7.562 1.00 91.56 171 ALA A C 1
ATOM 1330 O O . ALA A 1 171 ? 7.478 25.720 -8.610 1.00 91.56 171 ALA A O 1
ATOM 1331 N N . GLU A 1 172 ? 8.011 25.371 -6.457 1.00 91.81 172 GLU A N 1
ATOM 1332 C CA . GLU A 1 172 ? 9.068 26.391 -6.395 1.00 91.81 172 GLU A CA 1
ATOM 1333 C C . GLU A 1 172 ? 10.223 26.087 -7.360 1.00 91.81 172 GLU A C 1
ATOM 1335 O O . GLU A 1 172 ? 10.631 26.962 -8.117 1.00 91.81 172 GLU A O 1
ATOM 1340 N N . LEU A 1 173 ? 10.722 24.843 -7.387 1.00 91.06 173 LEU A N 1
ATOM 1341 C CA . LEU A 1 173 ? 11.791 24.446 -8.314 1.00 91.06 173 LEU A CA 1
ATOM 1342 C C . LEU A 1 173 ? 11.341 24.470 -9.781 1.00 91.06 173 LEU A C 1
ATOM 1344 O O . LEU A 1 173 ? 12.137 24.799 -10.654 1.00 91.06 173 LEU A O 1
ATOM 1348 N N . GLU A 1 174 ? 10.091 24.096 -10.066 1.00 91.75 174 GLU A N 1
ATOM 1349 C CA . GLU A 1 174 ? 9.516 24.194 -11.411 1.00 91.75 174 GLU A CA 1
ATOM 1350 C C . GLU A 1 174 ? 9.404 25.659 -11.844 1.00 91.75 174 GLU A C 1
ATOM 1352 O O . GLU A 1 174 ? 9.738 25.972 -12.985 1.00 91.75 174 GLU A O 1
ATOM 1357 N N . HIS A 1 175 ? 9.008 26.555 -10.936 1.00 90.88 175 HIS A N 1
ATOM 1358 C CA . HIS A 1 175 ? 8.980 27.990 -11.195 1.00 90.88 175 HIS A CA 1
ATOM 1359 C C . HIS A 1 175 ? 10.387 28.541 -11.459 1.00 90.88 175 HIS A C 1
ATOM 1361 O O . HIS A 1 175 ? 10.598 29.131 -12.512 1.00 90.88 175 HIS A O 1
ATOM 1367 N N . GLU A 1 176 ? 11.357 28.262 -10.580 1.00 89.81 176 GLU A N 1
ATOM 1368 C CA . GLU A 1 176 ? 12.768 28.655 -10.746 1.00 89.81 176 GLU A CA 1
ATOM 1369 C C . GLU A 1 176 ? 13.346 28.138 -12.071 1.00 89.81 176 GLU A C 1
ATOM 1371 O O . GLU A 1 176 ? 14.037 28.863 -12.776 1.00 89.81 176 GLU A O 1
ATOM 1376 N N . TYR A 1 177 ? 13.034 26.897 -12.456 1.00 88.25 177 TYR A N 1
ATOM 1377 C CA . TYR A 1 177 ? 13.483 26.332 -13.729 1.00 88.25 177 TYR A CA 1
ATOM 1378 C C . TYR A 1 177 ? 12.911 27.074 -14.943 1.00 88.25 177 TYR A C 1
ATOM 1380 O O . TYR A 1 177 ? 13.607 27.236 -15.941 1.00 88.25 177 TYR A O 1
ATOM 1388 N N . LEU A 1 178 ? 11.646 27.494 -14.882 1.00 89.56 178 LEU A N 1
ATOM 1389 C CA . LEU A 1 178 ? 10.974 28.175 -15.990 1.00 89.56 178 LEU A CA 1
ATOM 1390 C C . LEU A 1 178 ? 11.338 29.661 -16.090 1.00 89.56 178 LEU A C 1
ATOM 1392 O O . LEU A 1 178 ? 11.256 30.215 -17.183 1.00 89.56 178 LEU A O 1
ATOM 1396 N N . THR A 1 179 ? 11.717 30.295 -14.978 1.00 90.62 179 THR A N 1
ATOM 1397 C CA . THR A 1 179 ? 12.054 31.728 -14.913 1.00 90.62 179 THR A CA 1
ATOM 1398 C C . THR A 1 179 ? 13.551 32.010 -14.832 1.00 90.62 179 THR A C 1
ATOM 1400 O O . THR A 1 179 ? 13.943 33.174 -14.864 1.00 90.62 179 THR A O 1
ATOM 1403 N N . ALA A 1 180 ? 14.399 30.981 -14.734 1.00 89.50 180 ALA A N 1
ATOM 1404 C CA . ALA A 1 180 ? 15.846 31.150 -14.740 1.00 89.50 180 ALA A CA 1
ATOM 1405 C C . ALA A 1 180 ? 16.302 31.806 -16.045 1.00 89.50 180 ALA A C 1
ATOM 1407 O O . ALA A 1 180 ? 16.090 31.253 -17.125 1.00 89.50 180 ALA A O 1
ATOM 1408 N N . VAL A 1 181 ? 16.980 32.941 -15.916 1.00 89.88 181 VAL A N 1
ATOM 1409 C CA . VAL A 1 181 ? 17.653 33.643 -17.010 1.00 89.88 181 VAL A CA 1
ATOM 1410 C C . VAL A 1 181 ? 19.169 33.470 -16.908 1.00 89.88 181 VAL A C 1
ATOM 1412 O O . VAL A 1 181 ? 19.685 33.097 -15.846 1.00 89.88 181 VAL A O 1
ATOM 1415 N N . ASP A 1 182 ? 19.874 33.641 -18.018 1.00 89.12 182 ASP A N 1
ATOM 1416 C CA . ASP A 1 182 ? 21.331 33.746 -18.053 1.00 89.12 182 ASP A CA 1
ATOM 1417 C C . ASP A 1 182 ? 21.805 35.189 -17.802 1.00 89.12 182 ASP A C 1
ATOM 1419 O O . ASP A 1 182 ? 21.013 36.067 -17.450 1.00 89.12 182 ASP A O 1
ATOM 1423 N N . ASP A 1 183 ? 23.115 35.412 -17.921 1.00 89.19 183 ASP A N 1
ATOM 1424 C CA . ASP A 1 183 ? 23.741 36.712 -17.658 1.00 89.19 183 ASP A CA 1
ATOM 1425 C C . ASP A 1 183 ? 23.288 37.796 -18.658 1.00 89.19 183 ASP A C 1
ATOM 1427 O O . ASP A 1 183 ? 23.358 38.984 -18.342 1.00 89.19 183 ASP A O 1
ATOM 1431 N N . ASP A 1 184 ? 22.767 37.390 -19.822 1.00 88.44 184 ASP A N 1
ATOM 1432 C CA . ASP A 1 184 ? 22.245 38.268 -20.872 1.00 88.44 184 ASP A CA 1
ATOM 1433 C C . ASP A 1 184 ? 20.729 38.529 -20.721 1.00 88.44 184 ASP A C 1
ATOM 1435 O O . ASP A 1 184 ? 20.143 39.305 -21.478 1.00 88.44 184 ASP A O 1
ATOM 1439 N N . GLY A 1 185 ? 20.082 37.927 -19.713 1.00 84.38 185 GLY A N 1
ATOM 1440 C CA . GLY A 1 185 ? 18.650 38.074 -19.442 1.00 84.38 185 GLY A CA 1
ATOM 1441 C C . GLY A 1 185 ? 17.752 37.145 -20.264 1.00 84.38 185 GLY A C 1
ATOM 1442 O O . GLY A 1 185 ? 16.526 37.252 -20.173 1.00 84.38 185 GLY A O 1
ATOM 1443 N N . GLU A 1 186 ? 18.330 36.213 -21.023 1.00 85.94 186 GLU A N 1
ATOM 1444 C CA . GLU A 1 186 ? 17.593 35.249 -21.837 1.00 85.94 186 GLU A CA 1
ATOM 1445 C C . GLU A 1 186 ? 17.230 33.993 -21.028 1.00 85.94 186 GLU A C 1
ATOM 1447 O O . GLU A 1 186 ? 17.958 33.606 -20.110 1.00 85.94 186 GLU A O 1
ATOM 1452 N N . PRO A 1 187 ? 16.112 33.301 -21.329 1.00 84.19 187 PRO A N 1
ATOM 1453 C CA . PRO A 1 187 ? 15.730 32.089 -20.614 1.00 84.19 187 PRO A CA 1
ATOM 1454 C C . PRO A 1 187 ? 16.809 31.001 -20.694 1.00 84.19 187 PRO A C 1
ATOM 1456 O O . PRO A 1 187 ? 17.102 30.438 -21.750 1.00 84.19 187 PRO A O 1
ATOM 1459 N N . ARG A 1 188 ? 17.333 30.613 -19.531 1.00 86.38 188 ARG A N 1
ATOM 1460 C CA . ARG A 1 188 ? 18.410 29.625 -19.387 1.00 86.38 188 ARG A CA 1
ATOM 1461 C C . ARG A 1 188 ? 17.992 28.214 -19.804 1.00 86.38 188 ARG A C 1
ATOM 1463 O O . ARG A 1 188 ? 18.830 27.374 -20.140 1.00 86.38 188 ARG A O 1
ATOM 1470 N N . PHE A 1 189 ? 16.696 27.916 -19.740 1.00 85.56 189 PHE A N 1
ATOM 1471 C CA . PHE A 1 189 ? 16.125 26.621 -20.091 1.00 85.56 189 PHE A CA 1
ATOM 1472 C C . PHE A 1 189 ? 14.924 26.781 -21.025 1.00 85.56 189 PHE A C 1
ATOM 1474 O O . PHE A 1 189 ? 14.295 27.832 -21.098 1.00 85.56 189 PHE A O 1
ATOM 1481 N N . ARG A 1 190 ? 14.555 25.696 -21.719 1.00 82.00 190 ARG A N 1
ATOM 1482 C CA . ARG A 1 190 ? 13.301 25.670 -22.486 1.00 82.00 190 ARG A CA 1
ATOM 1483 C C . ARG A 1 190 ? 12.111 25.873 -21.537 1.00 82.00 190 ARG A C 1
ATOM 1485 O O . ARG A 1 190 ? 12.106 25.248 -20.474 1.00 82.00 190 ARG A O 1
ATOM 1492 N N . PRO A 1 191 ? 11.051 26.594 -21.953 1.00 81.25 191 PRO A N 1
ATOM 1493 C CA . PRO A 1 191 ? 9.875 26.888 -21.125 1.00 81.25 191 PRO A CA 1
ATOM 1494 C C . PRO A 1 191 ? 8.938 25.673 -20.966 1.00 81.25 191 PRO A C 1
ATOM 1496 O O . PRO A 1 191 ? 7.721 25.797 -20.877 1.00 81.25 191 PRO A O 1
ATOM 1499 N N . VAL A 1 192 ? 9.498 24.462 -20.979 1.00 85.25 192 VAL A N 1
ATOM 1500 C CA . VAL A 1 192 ? 8.779 23.200 -20.844 1.00 85.25 192 VAL A CA 1
ATOM 1501 C C . VAL A 1 192 ? 9.563 22.298 -19.905 1.00 85.25 192 VAL A C 1
ATOM 1503 O O . VAL A 1 192 ? 10.701 21.906 -20.179 1.00 85.25 192 VAL A O 1
ATOM 1506 N N . VAL A 1 193 ? 8.922 21.894 -18.812 1.00 85.31 193 VAL A N 1
ATOM 1507 C CA . VAL A 1 193 ? 9.493 20.922 -17.882 1.00 85.31 193 VAL A CA 1
ATOM 1508 C C . VAL A 1 193 ? 9.292 19.510 -18.433 1.00 85.31 193 VAL A C 1
ATOM 1510 O O . VAL A 1 193 ? 8.202 18.943 -18.367 1.00 85.31 193 VAL A O 1
ATOM 1513 N N . SER A 1 194 ? 10.362 18.898 -18.946 1.00 88.38 194 SER A N 1
ATOM 1514 C CA . SER A 1 194 ? 10.321 17.482 -19.343 1.00 88.38 194 SER A CA 1
ATOM 1515 C C . SER A 1 194 ? 10.027 16.559 -18.149 1.00 88.38 194 SER A C 1
ATOM 1517 O O . SER A 1 194 ? 10.407 16.846 -17.010 1.00 88.38 194 SER A O 1
ATOM 1519 N N . GLN A 1 195 ? 9.441 15.381 -18.397 1.00 86.31 195 GLN A N 1
ATOM 1520 C CA . GLN A 1 195 ? 9.173 14.384 -17.346 1.00 86.31 195 GLN A CA 1
ATOM 1521 C C . GLN A 1 195 ? 10.447 13.987 -16.577 1.00 86.31 195 GLN A C 1
ATOM 1523 O O . GLN A 1 195 ? 10.419 13.803 -15.359 1.00 86.31 195 GLN A O 1
ATOM 1528 N N . ARG A 1 196 ? 11.588 13.904 -17.275 1.00 86.56 196 ARG A N 1
ATOM 1529 C CA . ARG A 1 196 ? 12.892 13.601 -16.672 1.00 86.56 196 ARG A CA 1
ATOM 1530 C C . ARG A 1 196 ? 13.378 14.728 -15.760 1.00 86.56 196 ARG A C 1
ATOM 1532 O O . ARG A 1 196 ? 13.849 14.445 -14.657 1.00 86.56 196 ARG A O 1
ATOM 1539 N N . ALA A 1 197 ? 13.255 15.986 -16.192 1.00 87.56 197 ALA A N 1
ATOM 1540 C CA . ALA A 1 197 ? 13.593 17.144 -15.363 1.00 87.56 197 ALA A CA 1
ATOM 1541 C C . ALA A 1 197 ? 12.707 17.186 -14.113 1.00 87.56 197 ALA A C 1
ATOM 1543 O O . ALA A 1 197 ? 13.223 17.263 -12.997 1.00 87.56 197 ALA A O 1
ATOM 1544 N N . ARG A 1 198 ? 11.395 16.989 -14.287 1.00 89.94 198 ARG A N 1
ATOM 1545 C CA . ARG A 1 198 ? 10.427 16.897 -13.190 1.00 89.94 198 ARG A CA 1
ATOM 1546 C C . ARG A 1 198 ? 10.776 15.803 -12.184 1.00 89.94 198 ARG A C 1
ATOM 1548 O O . ARG A 1 198 ? 10.759 16.038 -10.979 1.00 89.94 198 ARG A O 1
ATOM 1555 N N . ALA A 1 199 ? 11.148 14.614 -12.660 1.00 88.56 199 ALA A N 1
ATOM 1556 C CA . ALA A 1 199 ? 11.569 13.513 -11.796 1.00 88.56 199 ALA A CA 1
ATOM 1557 C C . ALA A 1 199 ? 12.823 13.866 -10.976 1.00 88.56 199 ALA A C 1
ATOM 1559 O O . ALA A 1 199 ? 12.878 13.568 -9.780 1.00 88.56 199 ALA A O 1
ATOM 1560 N N . LYS A 1 200 ? 13.806 14.543 -11.587 1.00 89.62 200 LYS A N 1
ATOM 1561 C CA . LYS A 1 200 ? 15.015 15.013 -10.892 1.00 89.62 200 LYS A CA 1
ATOM 1562 C C . LYS A 1 200 ? 14.689 16.098 -9.861 1.00 89.62 200 LYS A C 1
ATOM 1564 O O . LYS A 1 200 ? 15.139 15.991 -8.722 1.00 89.62 200 LYS A O 1
ATOM 1569 N N . MET A 1 201 ? 13.868 17.087 -10.217 1.00 92.38 201 MET A N 1
ATOM 1570 C CA . MET A 1 201 ? 13.421 18.133 -9.288 1.00 92.38 201 MET A CA 1
ATOM 1571 C C . MET A 1 201 ? 12.670 17.533 -8.102 1.00 92.38 201 MET A C 1
ATOM 1573 O O . MET A 1 201 ? 13.016 17.818 -6.962 1.00 92.38 201 MET A O 1
ATOM 1577 N N . LYS A 1 202 ? 11.769 16.572 -8.337 1.00 90.69 202 LYS A N 1
ATOM 1578 C CA . LYS A 1 202 ? 11.065 15.854 -7.265 1.00 90.69 202 LYS A CA 1
ATOM 1579 C C . LYS A 1 202 ? 12.020 15.157 -6.287 1.00 90.69 202 LYS A C 1
ATOM 1581 O O . LYS A 1 202 ? 11.768 15.159 -5.082 1.00 90.69 202 LYS A O 1
ATOM 1586 N N . GLN A 1 203 ? 13.131 14.585 -6.766 1.00 90.56 203 GLN A N 1
ATOM 1587 C CA . GLN A 1 203 ? 14.165 14.017 -5.887 1.00 90.56 203 GLN A CA 1
ATOM 1588 C C . GLN A 1 203 ? 14.871 15.094 -5.050 1.00 90.56 203 GLN A C 1
ATOM 1590 O O . GLN A 1 203 ? 15.140 14.863 -3.869 1.00 90.56 203 GLN A O 1
ATOM 1595 N N . ILE A 1 204 ? 15.163 16.257 -5.640 1.00 91.38 204 ILE A N 1
ATOM 1596 C CA . ILE A 1 204 ? 15.767 17.399 -4.938 1.00 91.38 204 ILE A CA 1
ATOM 1597 C C . ILE A 1 204 ? 14.799 17.927 -3.875 1.00 91.38 204 ILE A C 1
ATOM 1599 O O . ILE A 1 204 ? 15.190 18.010 -2.711 1.00 91.38 204 ILE A O 1
ATOM 1603 N N . SER A 1 205 ? 13.534 18.177 -4.223 1.00 91.75 205 SER A N 1
ATOM 1604 C CA . SER A 1 205 ? 12.490 18.614 -3.286 1.00 91.75 205 SER A CA 1
ATOM 1605 C C . SER A 1 205 ? 12.321 17.630 -2.129 1.00 91.75 205 SER A C 1
ATOM 1607 O O . SER A 1 205 ? 12.276 18.027 -0.967 1.00 91.75 205 SER A O 1
ATOM 1609 N N . ALA A 1 206 ? 12.338 16.321 -2.410 1.00 88.25 206 ALA A N 1
ATOM 1610 C CA . ALA A 1 206 ? 12.292 15.287 -1.377 1.00 88.25 206 ALA A CA 1
ATOM 1611 C C . ALA A 1 206 ? 13.482 15.334 -0.404 1.00 88.25 206 ALA A C 1
ATOM 1613 O O . ALA A 1 206 ? 13.319 14.996 0.775 1.00 88.25 206 ALA A O 1
ATOM 1614 N N . ARG A 1 207 ? 14.673 15.736 -0.865 1.00 88.75 207 ARG A N 1
ATOM 1615 C CA . ARG A 1 207 ? 15.851 15.929 -0.005 1.00 88.75 207 ARG A CA 1
ATOM 1616 C C . ARG A 1 207 ? 15.778 17.246 0.766 1.00 88.75 207 ARG A C 1
ATOM 1618 O O . ARG A 1 207 ? 16.016 17.210 1.969 1.00 88.75 207 ARG A O 1
ATOM 1625 N N . LYS A 1 208 ? 15.407 18.354 0.111 1.00 87.00 208 LYS A N 1
ATOM 1626 C CA . LYS A 1 208 ? 15.257 19.687 0.726 1.00 87.00 208 LYS A CA 1
ATOM 1627 C C . LYS A 1 208 ? 14.216 19.674 1.850 1.00 87.00 208 LYS A C 1
ATOM 1629 O O . LYS A 1 208 ? 14.510 20.091 2.961 1.00 87.00 208 LYS A O 1
ATOM 1634 N N . ALA A 1 209 ? 13.052 19.068 1.619 1.00 85.81 209 ALA A N 1
ATOM 1635 C CA . ALA A 1 209 ? 11.980 18.960 2.611 1.00 85.81 209 ALA A CA 1
ATOM 1636 C C . ALA A 1 209 ? 12.253 17.916 3.720 1.00 85.81 209 ALA A C 1
ATOM 1638 O O . ALA A 1 209 ? 11.323 17.440 4.373 1.00 85.81 209 ALA A O 1
ATOM 1639 N N . ARG A 1 210 ? 13.488 17.420 3.900 1.00 84.12 210 ARG A N 1
ATOM 1640 C CA . ARG A 1 210 ? 13.806 16.373 4.888 1.00 84.12 210 ARG A CA 1
ATOM 1641 C C . ARG A 1 210 ? 13.969 16.981 6.292 1.00 84.12 210 ARG A C 1
ATOM 1643 O O . ARG A 1 210 ? 14.960 17.663 6.519 1.00 84.12 210 ARG A O 1
ATOM 1650 N N . PRO A 1 211 ? 13.087 16.665 7.261 1.00 83.38 211 PRO A N 1
ATOM 1651 C CA . PRO A 1 211 ? 13.266 17.121 8.631 1.00 83.38 211 PRO A CA 1
ATOM 1652 C C . PRO A 1 211 ? 14.454 16.409 9.311 1.00 83.38 211 PRO A C 1
ATOM 1654 O O . PRO A 1 211 ? 14.899 15.331 8.858 1.00 83.38 211 PRO A O 1
ATOM 1657 N N . PRO A 1 212 ? 14.965 16.985 10.416 1.00 83.44 212 PRO A N 1
ATOM 1658 C CA . PRO A 1 212 ? 16.015 16.369 11.223 1.00 83.44 212 PRO A CA 1
ATOM 1659 C C . PRO A 1 212 ? 15.606 14.977 11.731 1.00 83.44 212 PRO A C 1
ATOM 1661 O O . PRO A 1 212 ? 14.426 14.626 11.774 1.00 83.44 212 PRO A O 1
ATOM 1664 N N . ARG A 1 213 ? 16.598 14.142 12.078 1.00 77.50 213 ARG A N 1
ATOM 1665 C CA . ARG A 1 213 ? 16.326 12.833 12.701 1.00 77.50 213 ARG A CA 1
ATOM 1666 C C . ARG A 1 213 ? 15.694 13.067 14.071 1.00 77.50 213 ARG A C 1
ATOM 1668 O O . ARG A 1 213 ? 16.264 13.789 14.882 1.00 77.50 213 ARG A O 1
ATOM 1675 N N . ARG A 1 214 ? 14.552 12.431 14.328 1.00 80.12 214 ARG A N 1
ATOM 1676 C CA . ARG A 1 214 ? 13.994 12.325 15.680 1.00 80.12 214 ARG A CA 1
ATOM 1677 C C . ARG A 1 214 ? 14.758 11.255 16.461 1.00 80.12 214 ARG A C 1
ATOM 1679 O O . ARG A 1 214 ? 15.398 10.388 15.862 1.00 80.12 214 ARG A O 1
ATOM 1686 N N . LYS A 1 215 ? 14.695 11.330 17.791 1.00 84.00 215 LYS A N 1
ATOM 1687 C CA . LYS A 1 215 ? 15.175 10.255 18.666 1.00 84.00 215 LYS A CA 1
ATOM 1688 C C . LYS A 1 215 ? 14.250 9.046 18.524 1.00 84.00 215 LYS A C 1
ATOM 1690 O O . LYS A 1 215 ? 13.040 9.222 18.417 1.00 84.00 215 LYS A O 1
ATOM 1695 N N . THR A 1 216 ? 14.823 7.847 18.537 1.00 85.06 216 THR A N 1
ATOM 1696 C CA . THR A 1 216 ? 14.062 6.594 18.506 1.00 85.06 216 THR A CA 1
ATOM 1697 C C . THR A 1 216 ? 13.170 6.492 19.741 1.00 85.06 216 THR A C 1
ATOM 1699 O O . THR A 1 216 ? 13.620 6.783 20.849 1.00 85.06 216 THR A O 1
ATOM 1702 N N . GLN A 1 217 ? 11.919 6.076 19.551 1.00 89.31 217 GLN A N 1
ATOM 1703 C CA . GLN A 1 217 ? 10.955 5.838 20.625 1.00 89.31 217 GLN A CA 1
ATOM 1704 C C . GLN A 1 217 ? 10.381 4.417 20.521 1.00 89.31 217 GLN A C 1
ATOM 1706 O O . GLN A 1 217 ? 10.300 3.883 19.411 1.00 89.31 217 GLN A O 1
ATOM 1711 N N . PRO A 1 218 ? 9.968 3.797 21.643 1.00 93.06 218 PRO A N 1
ATOM 1712 C CA . PRO A 1 218 ? 9.251 2.526 21.625 1.00 93.06 218 PRO A CA 1
ATOM 1713 C C . PRO A 1 218 ? 7.958 2.610 20.805 1.00 93.06 218 PRO A C 1
ATOM 1715 O O . PRO A 1 218 ? 7.235 3.606 20.875 1.00 93.06 218 PRO A O 1
ATOM 1718 N N . LEU A 1 219 ? 7.624 1.538 20.080 1.00 93.06 219 LEU A N 1
ATOM 1719 C CA . LEU A 1 219 ? 6.446 1.497 19.205 1.00 93.06 219 LEU A CA 1
ATOM 1720 C C . LEU A 1 219 ? 5.139 1.804 19.954 1.00 93.06 219 LEU A C 1
ATOM 1722 O O . LEU A 1 219 ? 4.315 2.565 19.454 1.00 93.06 219 LEU A O 1
ATOM 1726 N N . ALA A 1 220 ? 4.971 1.286 21.172 1.00 93.19 220 ALA A N 1
ATOM 1727 C CA . ALA A 1 220 ? 3.792 1.566 21.994 1.00 93.19 220 ALA A CA 1
ATOM 1728 C C . ALA A 1 220 ? 3.619 3.072 22.282 1.00 93.19 220 ALA A C 1
ATOM 1730 O O . ALA A 1 220 ? 2.516 3.605 22.162 1.00 93.19 220 ALA A O 1
ATOM 1731 N N . GLN A 1 221 ? 4.716 3.783 22.577 1.00 94.06 221 GLN A N 1
ATOM 1732 C CA . GLN A 1 221 ? 4.689 5.233 22.803 1.00 94.06 221 GLN A CA 1
ATOM 1733 C C . GLN A 1 221 ? 4.372 5.996 21.513 1.00 94.06 221 GLN A C 1
ATOM 1735 O O . GLN A 1 221 ? 3.578 6.937 21.532 1.00 94.06 221 GLN A O 1
ATOM 1740 N N . LEU A 1 222 ? 4.949 5.566 20.385 1.00 93.75 222 LEU A N 1
ATOM 1741 C CA . LEU A 1 222 ? 4.664 6.149 19.075 1.00 93.75 222 LEU A CA 1
ATOM 1742 C C . LEU A 1 222 ? 3.181 6.021 18.709 1.00 93.75 222 LEU A C 1
ATOM 1744 O O . LEU A 1 222 ? 2.576 7.009 18.297 1.00 93.75 222 LEU A O 1
ATOM 1748 N N . ARG A 1 223 ? 2.577 4.843 18.908 1.00 94.94 223 ARG A N 1
ATOM 1749 C CA . ARG A 1 223 ? 1.153 4.594 18.628 1.00 94.94 223 ARG A CA 1
ATOM 1750 C C . ARG A 1 223 ? 0.235 5.456 19.486 1.00 94.94 223 ARG A C 1
ATOM 1752 O O . ARG A 1 223 ? -0.643 6.127 18.939 1.00 94.94 223 ARG A O 1
ATOM 1759 N N . ALA A 1 224 ? 0.491 5.512 20.795 1.00 94.19 224 ALA A N 1
ATOM 1760 C CA . ALA A 1 224 ? -0.251 6.381 21.707 1.00 94.19 224 ALA A CA 1
ATOM 1761 C C . ALA A 1 224 ? -0.168 7.851 21.261 1.00 94.19 224 ALA A C 1
ATOM 1763 O O . ALA A 1 224 ? -1.190 8.526 21.109 1.00 94.19 224 ALA A O 1
ATOM 1764 N N . TRP A 1 225 ? 1.042 8.328 20.949 1.00 94.31 225 TRP A N 1
ATOM 1765 C CA . TRP A 1 225 ? 1.251 9.692 20.469 1.00 94.31 225 TRP A CA 1
ATOM 1766 C C . TRP A 1 225 ? 0.578 9.957 19.114 1.00 94.31 225 TRP A C 1
ATOM 1768 O O . TRP A 1 225 ? -0.009 11.023 18.923 1.00 94.31 225 TRP A O 1
ATOM 1778 N N . TRP A 1 226 ? 0.618 9.013 18.168 1.00 94.38 226 TRP A N 1
ATOM 1779 C CA . TRP A 1 226 ? -0.052 9.169 16.877 1.00 94.38 226 TRP A CA 1
ATOM 1780 C C . TRP A 1 226 ? -1.564 9.281 17.034 1.00 94.38 226 TRP A C 1
ATOM 1782 O O . TRP A 1 226 ? -2.147 10.150 16.386 1.00 94.38 226 TRP A O 1
ATOM 1792 N N . LYS A 1 227 ? -2.186 8.447 17.878 1.00 94.69 227 LYS A N 1
ATOM 1793 C CA . LYS A 1 227 ? -3.638 8.481 18.110 1.00 94.69 227 LYS A CA 1
ATOM 1794 C C . LYS A 1 227 ? -4.061 9.822 18.713 1.00 94.69 227 LYS A C 1
ATOM 1796 O O . LYS A 1 227 ? -4.923 10.494 18.152 1.00 94.69 227 LYS A O 1
ATOM 1801 N N . VAL A 1 228 ? -3.361 10.285 19.753 1.00 95.19 228 VAL A N 1
ATOM 1802 C CA . VAL A 1 228 ? -3.593 11.612 20.357 1.00 95.19 228 VAL A CA 1
ATOM 1803 C C . VAL A 1 228 ? -3.360 12.740 19.346 1.00 95.19 228 VAL A C 1
ATOM 1805 O O . VAL A 1 228 ? -4.187 13.638 19.205 1.00 95.19 228 VAL A O 1
ATOM 1808 N N . SER A 1 229 ? -2.265 12.693 18.581 1.00 93.88 229 SER A N 1
ATOM 1809 C CA . SER A 1 229 ? -1.974 13.711 17.564 1.00 93.88 229 SER A CA 1
ATOM 1810 C C . SER A 1 229 ? -3.049 13.757 16.475 1.00 93.88 229 SER A C 1
ATOM 1812 O O . SER A 1 229 ? -3.357 14.846 15.987 1.00 93.88 229 SER A O 1
ATOM 1814 N N . ALA A 1 230 ? -3.622 12.615 16.090 1.00 93.94 230 ALA A N 1
ATOM 1815 C CA . ALA A 1 230 ? -4.703 12.561 15.114 1.00 93.94 230 ALA A CA 1
ATOM 1816 C C . ALA A 1 230 ? -5.969 13.228 15.651 1.00 93.94 230 ALA A C 1
ATOM 1818 O O . ALA A 1 230 ? -6.507 14.103 14.974 1.00 93.94 230 ALA A O 1
ATOM 1819 N N . ILE A 1 231 ? -6.373 12.888 16.879 1.00 95.19 231 ILE A N 1
ATOM 1820 C CA . ILE A 1 231 ? -7.535 13.484 17.558 1.00 95.19 231 ILE A CA 1
ATOM 1821 C C . ILE A 1 231 ? -7.414 15.009 17.609 1.00 95.19 231 ILE A C 1
ATOM 1823 O O . ILE A 1 231 ? -8.366 15.718 17.310 1.00 95.19 231 ILE A O 1
ATOM 1827 N N . LEU A 1 232 ? -6.221 15.524 17.908 1.00 94.69 232 LEU A N 1
ATOM 1828 C CA . LEU A 1 232 ? -6.013 16.964 18.063 1.00 94.69 232 LEU A CA 1
ATOM 1829 C C . LEU A 1 232 ? -5.828 17.729 16.744 1.00 94.69 232 LEU A C 1
ATOM 1831 O O . LEU A 1 232 ? -6.055 18.933 16.710 1.00 94.69 232 LEU A O 1
ATOM 1835 N N . THR A 1 233 ? -5.324 17.089 15.680 1.00 93.19 233 THR A N 1
ATOM 1836 C CA . THR A 1 233 ? -4.784 17.833 14.517 1.00 93.19 233 THR A CA 1
ATOM 1837 C C . THR A 1 233 ? -5.219 17.335 13.144 1.00 93.19 233 THR A C 1
ATOM 1839 O O . THR A 1 233 ? -4.768 17.893 12.140 1.00 93.19 233 THR A O 1
ATOM 1842 N N . SER A 1 234 ? -6.028 16.275 13.065 1.00 92.31 234 SER A N 1
ATOM 1843 C CA . SER A 1 234 ? -6.504 15.752 11.777 1.00 92.31 234 SER A CA 1
ATOM 1844 C C . SER A 1 234 ? -7.769 16.440 11.263 1.00 92.31 234 SER A C 1
ATOM 1846 O O . SER A 1 234 ? -8.004 16.412 10.060 1.00 92.31 234 SER A O 1
ATOM 1848 N N . GLY A 1 235 ? -8.559 17.052 12.154 1.00 93.38 235 GLY A N 1
ATOM 1849 C CA . GLY A 1 235 ? -9.889 17.583 11.837 1.00 93.38 235 GLY A CA 1
ATOM 1850 C C . GLY A 1 235 ? -10.997 16.522 11.803 1.00 93.38 235 GLY A C 1
ATOM 1851 O O . GLY A 1 235 ? -12.151 16.869 11.587 1.00 93.38 235 GLY A O 1
ATOM 1852 N N . VAL A 1 236 ? -10.666 15.247 12.032 1.00 95.25 236 VAL A N 1
ATOM 1853 C CA . VAL A 1 236 ? -11.641 14.158 12.182 1.00 95.25 236 VAL A CA 1
ATOM 1854 C C . VAL A 1 236 ? -12.125 14.103 13.624 1.00 95.25 236 VAL A C 1
ATOM 1856 O O . VAL A 1 236 ? -11.337 14.299 14.552 1.00 95.25 236 VAL A O 1
ATOM 1859 N N . ALA A 1 237 ? -13.414 13.821 13.807 1.00 95.81 237 ALA A N 1
ATOM 1860 C CA . ALA A 1 237 ? -14.022 13.703 15.123 1.00 95.81 237 ALA A CA 1
ATOM 1861 C C . ALA A 1 237 ? -13.339 12.609 15.974 1.00 95.81 237 ALA A C 1
ATOM 1863 O O . ALA A 1 237 ? -12.882 11.575 15.474 1.00 95.81 237 ALA A O 1
ATOM 1864 N N . ALA A 1 238 ? -13.202 12.876 17.275 1.00 95.81 238 ALA A N 1
ATOM 1865 C CA . ALA A 1 238 ? -12.412 12.044 18.182 1.00 95.81 238 ALA A CA 1
ATOM 1866 C C . ALA A 1 238 ? -12.986 10.627 18.343 1.00 95.81 238 ALA A C 1
ATOM 1868 O O . ALA A 1 238 ? -12.227 9.664 18.476 1.00 95.81 238 ALA A O 1
ATOM 1869 N N . ASP A 1 239 ? -14.309 10.504 18.305 1.00 95.75 239 ASP A N 1
ATOM 1870 C CA . ASP A 1 239 ? -15.058 9.249 18.316 1.00 95.75 239 ASP A CA 1
ATOM 1871 C C . ASP A 1 239 ? -14.742 8.403 17.076 1.00 95.75 239 ASP A C 1
ATOM 1873 O O . ASP A 1 239 ? -14.383 7.236 17.223 1.00 95.75 239 ASP A O 1
ATOM 1877 N N . VAL A 1 240 ? -14.728 8.999 15.879 1.00 95.12 240 VAL A N 1
ATOM 1878 C CA . VAL A 1 240 ? -14.379 8.293 14.633 1.00 95.12 240 VAL A CA 1
ATOM 1879 C C . VAL A 1 240 ? -12.958 7.728 14.692 1.00 95.12 240 VAL A C 1
ATOM 1881 O O . VAL A 1 240 ? -12.719 6.605 14.263 1.00 95.12 240 VAL A O 1
ATOM 1884 N N . ILE A 1 241 ? -11.994 8.460 15.260 1.00 95.38 241 ILE A N 1
ATOM 1885 C CA . ILE A 1 241 ? -10.616 7.956 15.423 1.00 95.38 241 ILE A CA 1
ATOM 1886 C C . ILE A 1 241 ? -10.542 6.874 16.505 1.00 95.38 241 ILE A C 1
ATOM 1888 O O . ILE A 1 241 ? -9.788 5.906 16.375 1.00 95.38 241 ILE A O 1
ATOM 1892 N N . THR A 1 242 ? -11.290 7.046 17.593 1.00 94.88 242 THR A N 1
ATOM 1893 C CA . THR A 1 242 ? -11.297 6.109 18.722 1.00 94.88 242 THR A CA 1
ATOM 1894 C C . THR A 1 242 ? -11.882 4.764 18.311 1.00 94.88 242 THR A C 1
ATOM 1896 O O . THR A 1 242 ? -11.275 3.737 18.618 1.00 94.88 242 THR A O 1
ATOM 1899 N N . TYR A 1 243 ? -12.975 4.796 17.548 1.00 95.25 243 TYR A N 1
ATOM 1900 C CA . TYR A 1 243 ? -13.735 3.649 17.056 1.00 95.25 243 TYR A CA 1
ATOM 1901 C C . TYR A 1 243 ? -13.520 3.402 15.555 1.00 95.25 243 TYR A C 1
ATOM 1903 O O . TYR A 1 243 ? -14.415 2.900 14.878 1.00 95.25 243 TYR A O 1
ATOM 1911 N N . LEU A 1 244 ? -12.349 3.756 15.010 1.00 95.56 244 LEU A N 1
ATOM 1912 C CA . LEU A 1 244 ? -12.068 3.665 13.567 1.00 95.56 244 LEU A CA 1
ATOM 1913 C C . LEU A 1 244 ? -12.325 2.260 13.008 1.00 95.56 244 LEU A C 1
ATOM 1915 O O . LEU A 1 244 ? -12.827 2.107 11.900 1.00 95.56 244 LEU A O 1
ATOM 1919 N N . PHE A 1 245 ? -11.982 1.239 13.788 1.00 95.56 245 PHE A N 1
ATOM 1920 C CA . PHE A 1 245 ? -12.152 -0.152 13.396 1.00 95.56 245 PHE A CA 1
ATOM 1921 C C . PHE A 1 245 ? -13.629 -0.564 13.308 1.00 95.56 245 PHE A C 1
ATOM 1923 O O . PHE A 1 245 ? -14.024 -1.206 12.341 1.00 95.56 245 PHE A O 1
ATOM 1930 N N . GLU A 1 246 ? -14.462 -0.112 14.249 1.00 95.69 246 GLU A N 1
ATOM 1931 C CA . GLU A 1 246 ? -15.911 -0.351 14.218 1.00 95.69 246 GLU A CA 1
ATOM 1932 C C . GLU A 1 246 ? -16.578 0.363 13.037 1.00 95.69 246 GLU A C 1
ATOM 1934 O O . GLU A 1 246 ? -17.413 -0.220 12.351 1.00 95.69 246 GLU A O 1
ATOM 1939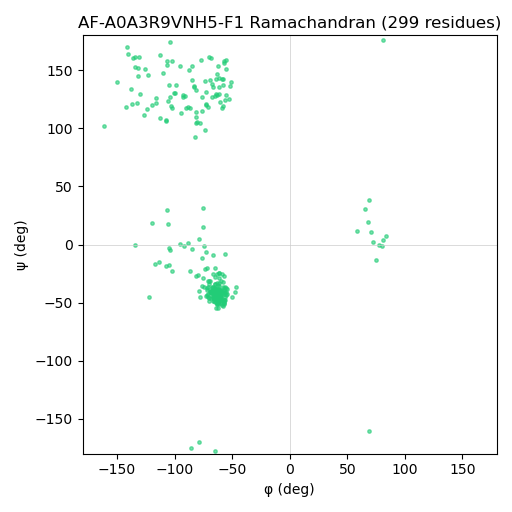 N N . HIS A 1 247 ? -16.153 1.593 12.726 1.00 95.81 247 HIS A N 1
ATOM 1940 C CA . HIS A 1 247 ? -16.623 2.306 11.533 1.00 95.81 247 HIS A CA 1
ATOM 1941 C C . HIS A 1 247 ? -16.254 1.558 10.246 1.00 95.81 247 HIS A C 1
ATOM 1943 O O . HIS A 1 247 ? -17.084 1.426 9.345 1.00 95.81 247 HIS A O 1
ATOM 1949 N N . ALA A 1 248 ? -15.028 1.032 10.171 1.00 96.88 248 ALA A N 1
ATOM 1950 C CA . ALA A 1 248 ? -14.574 0.264 9.020 1.00 96.88 248 ALA A CA 1
ATOM 1951 C C . ALA A 1 248 ? -15.335 -1.065 8.869 1.00 96.88 248 ALA A C 1
ATOM 1953 O O . ALA A 1 248 ? -15.714 -1.431 7.757 1.00 96.88 248 ALA A O 1
ATOM 1954 N N . ARG A 1 249 ? -15.638 -1.758 9.976 1.00 97.19 249 ARG A N 1
ATOM 1955 C CA . ARG A 1 249 ? -16.486 -2.964 9.979 1.00 97.19 249 ARG A CA 1
ATOM 1956 C C . ARG A 1 249 ? -17.927 -2.673 9.575 1.00 97.19 249 ARG A C 1
ATOM 1958 O O . ARG A 1 249 ? -18.501 -3.430 8.798 1.00 97.19 249 ARG A O 1
ATOM 1965 N N . ALA A 1 250 ? -18.505 -1.571 10.050 1.00 96.75 250 ALA A N 1
ATOM 1966 C CA . ALA A 1 250 ? -19.852 -1.163 9.659 1.00 96.75 250 ALA A CA 1
ATOM 1967 C C . ALA A 1 250 ? -19.935 -0.878 8.149 1.00 96.75 250 ALA A C 1
ATOM 1969 O O . ALA A 1 250 ? -20.835 -1.380 7.476 1.00 96.75 250 ALA A O 1
ATOM 1970 N N . ALA A 1 251 ? -18.961 -0.146 7.596 1.00 96.31 251 ALA A N 1
ATOM 1971 C CA . ALA A 1 251 ? -18.864 0.082 6.153 1.00 96.31 251 ALA A CA 1
ATOM 1972 C C . ALA A 1 251 ? -18.662 -1.234 5.379 1.00 96.31 251 ALA A C 1
ATOM 1974 O O . ALA A 1 251 ? -19.298 -1.460 4.348 1.00 96.31 251 ALA A O 1
ATOM 1975 N N . ALA A 1 252 ? -17.829 -2.135 5.905 1.00 96.56 252 ALA A N 1
ATOM 1976 C CA . ALA A 1 252 ? -17.591 -3.441 5.309 1.00 96.56 252 ALA A CA 1
ATOM 1977 C C . ALA A 1 252 ? -18.843 -4.320 5.263 1.00 96.56 252 ALA A C 1
ATOM 1979 O O . ALA A 1 252 ? -19.081 -4.967 4.246 1.00 96.56 252 ALA A O 1
ATOM 1980 N N . ALA A 1 253 ? -19.653 -4.324 6.323 1.00 96.06 253 ALA A N 1
ATOM 1981 C CA . ALA A 1 253 ? -20.907 -5.071 6.368 1.00 96.06 253 ALA A CA 1
ATOM 1982 C C . ALA A 1 253 ? -21.881 -4.604 5.277 1.00 96.06 253 ALA A C 1
ATOM 1984 O O . ALA A 1 253 ? -22.507 -5.436 4.623 1.00 96.06 253 ALA A O 1
ATOM 1985 N N . VAL A 1 254 ? -21.956 -3.288 5.034 1.00 95.31 254 VAL A N 1
ATOM 1986 C CA . VAL A 1 254 ? -22.743 -2.736 3.924 1.00 95.31 254 VAL A CA 1
ATOM 1987 C C . VAL A 1 254 ? -22.194 -3.247 2.598 1.00 95.31 254 VAL A C 1
ATOM 1989 O O . VAL A 1 254 ? -22.942 -3.862 1.851 1.00 95.31 254 VAL A O 1
ATOM 1992 N N . ILE A 1 255 ? -20.900 -3.068 2.317 1.00 93.12 255 ILE A N 1
ATOM 1993 C CA . ILE A 1 255 ? -20.300 -3.494 1.040 1.00 93.12 255 ILE A CA 1
ATOM 1994 C C . ILE A 1 255 ? -20.508 -4.994 0.802 1.00 93.12 255 ILE A C 1
ATOM 1996 O O . ILE A 1 255 ? -21.026 -5.382 -0.242 1.00 93.12 255 ILE A O 1
ATOM 2000 N N . ARG A 1 256 ? -20.180 -5.839 1.785 1.00 90.56 256 ARG A N 1
ATOM 2001 C CA . ARG A 1 256 ? -20.298 -7.302 1.676 1.00 90.56 256 ARG A CA 1
ATOM 2002 C C . ARG A 1 256 ? -21.736 -7.776 1.441 1.00 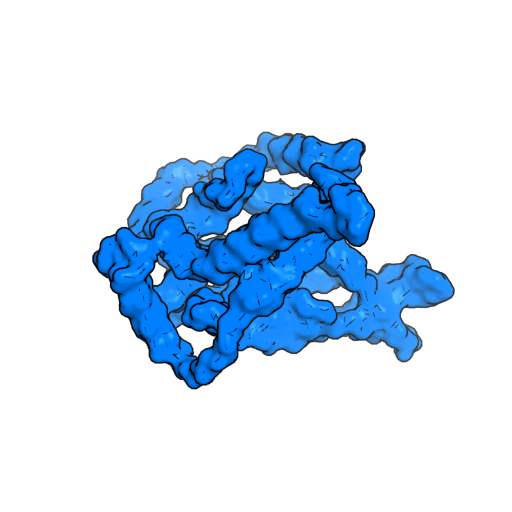90.56 256 ARG A C 1
ATOM 2004 O O . ARG A 1 256 ? -21.910 -8.841 0.864 1.00 90.56 256 ARG A O 1
ATOM 2011 N N . ALA A 1 257 ? -22.751 -7.002 1.835 1.00 90.69 257 ALA A N 1
ATOM 2012 C CA . ALA A 1 257 ? -24.150 -7.325 1.551 1.00 90.69 257 ALA A CA 1
ATOM 2013 C C . ALA A 1 257 ? -24.548 -7.109 0.075 1.00 90.69 257 ALA A C 1
ATOM 2015 O O . ALA A 1 257 ? -25.531 -7.697 -0.371 1.00 90.69 257 ALA A O 1
ATOM 2016 N N . TRP A 1 258 ? -23.808 -6.283 -0.676 1.00 86.19 258 TRP A N 1
ATOM 2017 C CA . TRP A 1 258 ? -24.116 -5.936 -2.073 1.00 86.19 258 TRP A CA 1
ATOM 2018 C C . TRP A 1 258 ? -23.183 -6.584 -3.102 1.00 86.19 258 TRP A C 1
ATOM 2020 O O . TRP A 1 258 ? -23.527 -6.615 -4.283 1.00 86.19 258 TRP A O 1
ATOM 2030 N N . VAL A 1 259 ? -22.009 -7.069 -2.688 1.00 82.50 259 VAL A N 1
ATOM 2031 C CA . VAL A 1 259 ? -21.023 -7.664 -3.604 1.00 82.50 259 VAL A CA 1
ATOM 2032 C C . VAL A 1 259 ? -21.589 -8.934 -4.242 1.00 82.50 259 VAL A C 1
ATOM 2034 O O . VAL A 1 259 ? -22.088 -9.832 -3.561 1.00 82.50 259 VAL A O 1
ATOM 2037 N N . ALA A 1 260 ? -21.503 -9.010 -5.570 1.00 75.12 260 ALA A N 1
ATOM 2038 C CA . ALA A 1 260 ? -21.935 -10.177 -6.320 1.00 75.12 260 ALA A CA 1
ATOM 2039 C C . ALA A 1 260 ? -21.029 -11.378 -6.008 1.00 75.12 260 ALA A C 1
ATOM 2041 O O . ALA A 1 260 ? -19.808 -11.275 -6.016 1.00 75.12 260 ALA A O 1
ATOM 2042 N N . ALA A 1 261 ? -21.625 -12.552 -5.796 1.00 75.00 261 ALA A N 1
ATOM 2043 C CA . ALA A 1 261 ? -20.869 -13.774 -5.509 1.00 75.00 261 ALA A CA 1
ATOM 2044 C C . ALA A 1 261 ? -20.123 -14.346 -6.733 1.00 75.00 261 ALA A C 1
ATOM 2046 O O . ALA A 1 261 ? -19.398 -15.332 -6.603 1.00 75.00 261 ALA A O 1
ATOM 2047 N N . VAL A 1 262 ? -20.334 -13.782 -7.928 1.00 82.38 262 VAL A N 1
ATOM 2048 C CA . VAL A 1 262 ? -19.820 -14.315 -9.195 1.00 82.38 262 VAL A CA 1
ATOM 2049 C C . VAL A 1 262 ? -19.292 -13.184 -10.069 1.00 82.38 262 VAL A C 1
ATOM 2051 O O . VAL A 1 262 ? -19.970 -12.181 -10.274 1.00 82.38 262 VAL A O 1
ATOM 2054 N N . VAL A 1 263 ? -18.101 -13.395 -10.630 1.00 85.62 263 VAL A N 1
ATOM 2055 C CA . VAL A 1 263 ? -17.475 -12.514 -11.621 1.00 85.62 263 VAL A CA 1
ATOM 2056 C C . VAL A 1 263 ? -17.696 -13.092 -13.019 1.00 85.62 263 VAL A C 1
ATOM 2058 O O . VAL A 1 263 ? -17.398 -14.264 -13.260 1.00 85.62 263 VAL A O 1
ATOM 2061 N N . ASP A 1 264 ? -18.167 -12.272 -13.961 1.00 90.50 264 ASP A N 1
ATOM 2062 C CA . ASP A 1 264 ? -18.156 -12.626 -15.383 1.00 90.50 264 ASP A CA 1
ATOM 2063 C C . ASP A 1 264 ? -16.717 -12.546 -15.913 1.00 90.50 264 ASP A C 1
ATOM 2065 O O . ASP A 1 264 ? -16.184 -11.477 -16.218 1.00 90.50 264 ASP A O 1
ATOM 2069 N N . VAL A 1 265 ? -16.069 -13.708 -15.996 1.00 92.19 265 VAL A N 1
ATOM 2070 C CA . VAL A 1 265 ? -14.668 -13.824 -16.420 1.00 92.19 265 VAL A CA 1
ATOM 2071 C C . VAL A 1 265 ? -14.468 -13.362 -17.865 1.00 92.19 265 VAL A C 1
ATOM 2073 O O . VAL A 1 265 ? -13.411 -12.814 -18.183 1.00 92.19 265 VAL A O 1
ATOM 2076 N N . ALA A 1 266 ? -15.454 -13.565 -18.744 1.00 93.81 266 ALA A N 1
ATOM 2077 C CA . ALA A 1 266 ? -15.338 -13.169 -20.142 1.00 93.81 266 ALA A CA 1
ATOM 2078 C C . ALA A 1 266 ? -15.359 -11.642 -20.266 1.00 93.81 266 ALA A C 1
ATOM 2080 O O . ALA A 1 266 ? -14.485 -11.070 -20.923 1.00 93.81 266 ALA A O 1
ATOM 2081 N N . LEU A 1 267 ? -16.293 -10.984 -19.573 1.00 92.56 267 LEU A N 1
ATOM 2082 C CA . LEU A 1 267 ? -16.363 -9.526 -19.539 1.00 92.56 267 LEU A CA 1
ATOM 2083 C C . LEU A 1 267 ? -15.119 -8.916 -18.874 1.00 92.56 267 LEU A C 1
ATOM 2085 O O . LEU A 1 267 ? -14.492 -8.027 -19.449 1.00 92.56 267 LEU A O 1
ATOM 2089 N N . ALA A 1 268 ? -14.686 -9.464 -17.734 1.00 92.81 268 ALA A N 1
ATOM 2090 C CA . ALA A 1 268 ? -13.474 -9.009 -17.052 1.00 92.81 268 ALA A CA 1
ATOM 2091 C C . ALA A 1 268 ? -12.227 -9.132 -17.947 1.00 92.81 268 ALA A C 1
ATOM 2093 O O . ALA A 1 268 ? -11.382 -8.235 -17.977 1.00 92.81 268 ALA A O 1
ATOM 2094 N N . ALA A 1 269 ? -12.104 -10.218 -18.721 1.00 94.50 269 ALA A N 1
ATOM 2095 C CA . ALA A 1 269 ? -11.002 -10.387 -19.664 1.00 94.50 269 ALA A CA 1
ATOM 2096 C C . ALA A 1 269 ? -11.024 -9.330 -20.782 1.00 94.50 269 ALA A C 1
ATOM 2098 O O . ALA A 1 269 ? -9.965 -8.798 -21.136 1.00 94.50 269 ALA A O 1
ATOM 2099 N N . VAL A 1 270 ? -12.205 -8.988 -21.311 1.00 94.75 270 VAL A N 1
ATOM 2100 C CA . VAL A 1 270 ? -12.369 -7.917 -22.310 1.00 94.75 270 VAL A CA 1
ATOM 2101 C C . VAL A 1 270 ? -11.966 -6.562 -21.723 1.00 94.75 270 VAL A C 1
ATOM 2103 O O . VAL A 1 270 ? -11.138 -5.869 -22.315 1.00 94.75 270 VAL A O 1
ATOM 2106 N N . ASP A 1 271 ? -12.445 -6.219 -20.529 1.00 93.62 271 ASP A N 1
ATOM 2107 C CA . ASP A 1 271 ? -12.153 -4.931 -19.886 1.00 93.62 271 ASP A CA 1
ATOM 2108 C C . ASP A 1 271 ? -10.667 -4.766 -19.545 1.00 93.62 271 ASP A C 1
ATOM 2110 O O . ASP A 1 271 ? -10.058 -3.714 -19.790 1.00 93.62 271 ASP A O 1
ATOM 2114 N N . VAL A 1 272 ? -10.051 -5.826 -19.015 1.00 94.50 272 VAL A N 1
ATOM 2115 C CA . VAL A 1 272 ? -8.618 -5.865 -18.703 1.00 94.50 272 VAL A CA 1
ATOM 2116 C C . VAL A 1 272 ? -7.792 -5.697 -19.976 1.00 94.50 272 VAL A C 1
ATOM 2118 O O . VAL A 1 272 ? -6.878 -4.871 -20.016 1.00 94.50 272 VAL A O 1
ATOM 2121 N N . THR A 1 273 ? -8.099 -6.456 -21.031 1.00 92.69 273 THR A N 1
ATOM 2122 C CA . THR A 1 273 ? -7.327 -6.395 -22.282 1.00 92.69 273 THR A CA 1
ATOM 2123 C C . THR A 1 273 ? -7.488 -5.054 -22.991 1.00 92.69 273 THR A C 1
ATOM 2125 O O . THR A 1 273 ? -6.482 -4.486 -23.424 1.00 92.69 273 THR A O 1
ATOM 2128 N N . ALA A 1 274 ? -8.701 -4.495 -23.026 1.00 91.94 274 ALA A N 1
ATOM 2129 C CA . ALA A 1 274 ? -8.962 -3.166 -23.571 1.00 91.94 274 ALA A CA 1
ATOM 2130 C C . ALA A 1 274 ? -8.181 -2.082 -22.811 1.00 91.94 274 ALA A C 1
ATOM 2132 O O . ALA A 1 274 ? -7.503 -1.253 -23.424 1.00 91.94 274 ALA A O 1
ATOM 2133 N N . THR A 1 275 ? -8.195 -2.129 -21.475 1.00 91.50 275 THR A N 1
ATOM 2134 C CA . THR A 1 275 ? -7.463 -1.162 -20.644 1.00 91.50 275 THR A CA 1
ATOM 2135 C C . THR A 1 275 ? -5.957 -1.252 -20.875 1.00 91.50 275 THR A C 1
ATOM 2137 O O . THR A 1 275 ? -5.300 -0.227 -21.077 1.00 91.50 275 THR A O 1
ATOM 2140 N N . VAL A 1 276 ? -5.391 -2.465 -20.891 1.00 92.62 276 VAL A N 1
ATOM 2141 C CA . VAL A 1 276 ? -3.962 -2.656 -21.176 1.00 92.62 276 VAL A CA 1
ATOM 2142 C C . VAL A 1 276 ? -3.611 -2.156 -22.576 1.00 92.62 276 VAL A C 1
ATOM 2144 O O . VAL A 1 276 ? -2.581 -1.500 -22.730 1.00 92.62 276 VAL A O 1
ATOM 2147 N N . PHE A 1 277 ? -4.442 -2.428 -23.582 1.00 91.31 277 PHE A N 1
ATOM 2148 C CA . PHE A 1 277 ? -4.196 -1.989 -24.953 1.00 91.31 277 PHE A CA 1
ATOM 2149 C C . PHE A 1 277 ? -4.144 -0.460 -25.070 1.00 91.31 277 PHE A C 1
ATOM 2151 O O . PHE A 1 277 ? -3.194 0.073 -25.636 1.00 91.31 277 PHE A O 1
ATOM 2158 N N . VAL A 1 278 ? -5.116 0.246 -24.482 1.00 89.12 278 VAL A N 1
ATOM 2159 C CA . VAL A 1 278 ? -5.204 1.718 -24.529 1.00 89.12 278 VAL A CA 1
ATOM 2160 C C . VAL A 1 278 ? -4.068 2.386 -23.751 1.00 89.12 278 VAL A C 1
ATOM 2162 O O . VAL A 1 278 ? -3.551 3.420 -24.167 1.00 89.12 278 VAL A O 1
ATOM 2165 N N . MET A 1 279 ? -3.671 1.808 -22.615 1.00 86.00 279 MET A N 1
ATOM 2166 C CA . MET A 1 279 ? -2.693 2.420 -21.708 1.00 86.00 279 MET A CA 1
ATOM 2167 C C . MET A 1 279 ? -1.230 2.148 -22.087 1.00 86.00 279 MET A C 1
ATOM 2169 O O . MET A 1 279 ? -0.332 2.658 -21.414 1.00 86.00 279 MET A O 1
ATOM 2173 N N . ASN A 1 280 ? -0.968 1.342 -23.121 1.00 85.06 280 ASN A N 1
ATOM 2174 C CA . ASN A 1 280 ? 0.383 1.066 -23.606 1.00 85.06 280 ASN A CA 1
ATOM 2175 C C . ASN A 1 280 ? 0.560 1.593 -25.034 1.00 85.06 280 ASN A C 1
ATOM 2177 O O . ASN A 1 280 ? -0.187 1.224 -25.940 1.00 85.06 280 ASN A O 1
ATOM 2181 N N . ASP A 1 281 ? 1.587 2.420 -25.241 1.00 77.19 281 ASP A N 1
ATOM 2182 C CA . ASP A 1 281 ? 1.870 3.049 -26.533 1.00 77.19 281 ASP A CA 1
ATOM 2183 C C . ASP A 1 281 ? 1.954 2.016 -27.668 1.00 77.19 281 ASP A C 1
ATOM 2185 O O . ASP A 1 281 ? 2.716 1.043 -27.621 1.00 77.19 281 ASP A O 1
ATOM 2189 N N . GLY A 1 282 ? 1.151 2.231 -28.713 1.00 76.19 282 GLY A N 1
ATOM 2190 C CA . GLY A 1 282 ? 1.104 1.361 -29.889 1.00 76.19 282 GLY A CA 1
ATOM 2191 C C . GLY A 1 282 ? 0.526 -0.035 -29.634 1.00 76.19 282 GLY A C 1
ATOM 2192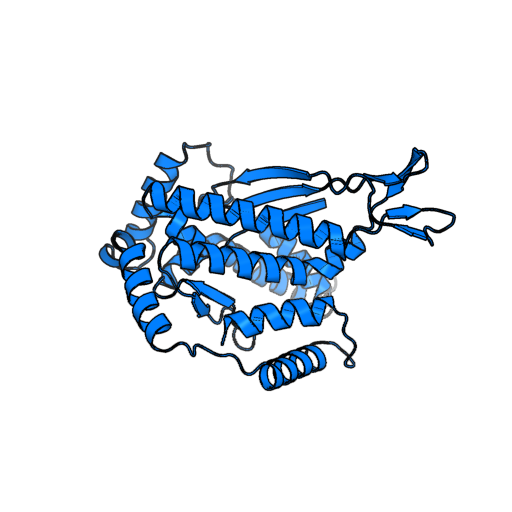 O O . GLY A 1 282 ? 0.811 -0.946 -30.412 1.00 76.19 282 GLY A O 1
ATOM 2193 N N . GLY A 1 283 ? -0.230 -0.232 -28.546 1.00 77.00 283 GLY A N 1
ATOM 2194 C CA . GLY A 1 283 ? -0.923 -1.488 -28.245 1.00 77.00 283 GLY A CA 1
ATOM 2195 C C . GLY A 1 283 ? -0.001 -2.647 -27.854 1.00 77.00 283 GLY A C 1
ATOM 2196 O O . GLY A 1 283 ? -0.439 -3.796 -27.795 1.00 77.00 283 GLY A O 1
ATOM 2197 N N . ARG A 1 284 ? 1.287 -2.381 -27.597 1.00 87.25 284 ARG A N 1
ATOM 2198 C CA . ARG A 1 284 ? 2.263 -3.414 -27.225 1.00 87.25 284 ARG A CA 1
ATOM 2199 C C . ARG A 1 284 ? 2.261 -3.620 -25.719 1.00 87.25 284 ARG A C 1
ATOM 2201 O O . ARG A 1 284 ? 2.632 -2.727 -24.963 1.00 87.25 284 ARG A O 1
ATOM 2208 N N . PHE A 1 285 ? 1.922 -4.823 -25.275 1.00 90.62 285 PHE A N 1
ATOM 2209 C CA . PHE A 1 285 ? 1.953 -5.169 -23.860 1.00 90.62 285 PHE A CA 1
ATOM 2210 C C . PHE A 1 285 ? 2.565 -6.544 -23.605 1.00 90.62 285 PHE A C 1
ATOM 2212 O O . PHE A 1 285 ? 2.667 -7.393 -24.485 1.00 90.62 285 PHE A O 1
ATOM 2219 N N . HIS A 1 286 ? 2.990 -6.748 -22.362 1.00 90.19 286 HIS A N 1
ATOM 2220 C CA . HIS A 1 286 ? 3.547 -8.006 -21.882 1.00 90.19 286 HIS A CA 1
ATOM 2221 C C . HIS A 1 286 ? 2.602 -8.635 -20.856 1.00 90.19 286 HIS A C 1
ATOM 2223 O O . HIS A 1 286 ? 1.783 -7.937 -20.254 1.00 90.19 286 HIS A O 1
ATOM 2229 N N . ARG A 1 287 ? 2.777 -9.933 -20.571 1.00 89.81 287 ARG A N 1
ATOM 2230 C CA . ARG A 1 287 ? 2.012 -10.664 -19.542 1.00 89.81 287 ARG A CA 1
ATOM 2231 C C . ARG A 1 287 ? 1.928 -9.909 -18.208 1.00 89.81 287 ARG A C 1
ATOM 2233 O O . ARG A 1 287 ? 0.862 -9.830 -17.615 1.00 89.81 287 ARG A O 1
ATOM 2240 N N . ARG A 1 288 ? 3.022 -9.276 -17.771 1.00 90.50 288 ARG A N 1
ATOM 2241 C CA . ARG A 1 288 ? 3.071 -8.456 -16.544 1.00 90.50 288 ARG A CA 1
ATOM 2242 C C . ARG A 1 288 ? 2.071 -7.291 -16.524 1.00 90.50 288 ARG A C 1
ATOM 2244 O O . ARG A 1 288 ? 1.585 -6.946 -15.453 1.00 90.50 288 ARG A O 1
ATOM 2251 N N . HIS A 1 289 ? 1.757 -6.692 -17.677 1.00 93.50 289 HIS A N 1
ATOM 2252 C CA . HIS A 1 289 ? 0.768 -5.614 -17.762 1.00 93.50 289 HIS A CA 1
ATOM 2253 C C . HIS A 1 289 ? -0.644 -6.169 -17.552 1.00 93.50 289 HIS A C 1
ATOM 2255 O O . HIS A 1 289 ? -1.396 -5.606 -16.767 1.00 93.50 289 HIS A O 1
ATOM 2261 N N . VAL A 1 290 ? -0.953 -7.314 -18.171 1.00 94.25 290 VAL A N 1
ATOM 2262 C CA . VAL A 1 290 ? -2.233 -8.021 -17.997 1.00 94.25 290 VAL A CA 1
ATOM 2263 C C . VAL A 1 290 ? -2.412 -8.487 -16.555 1.00 94.25 290 VAL A C 1
ATOM 2265 O O . VAL A 1 290 ? -3.455 -8.23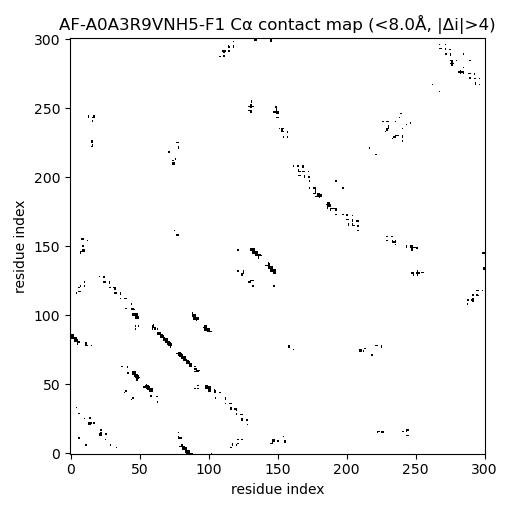3 -15.972 1.00 94.25 290 VAL A O 1
ATOM 2268 N N . LEU A 1 291 ? -1.384 -9.081 -15.938 1.00 93.06 291 LEU A N 1
ATOM 2269 C CA . LEU A 1 291 ? -1.438 -9.491 -14.530 1.00 93.06 291 LEU A CA 1
ATOM 2270 C C . LEU A 1 291 ? -1.685 -8.305 -13.593 1.00 93.06 291 LEU A C 1
ATOM 2272 O O . LEU A 1 291 ? -2.517 -8.390 -12.697 1.00 93.06 291 LEU A O 1
ATOM 2276 N N . ALA A 1 292 ? -0.971 -7.192 -13.787 1.00 93.56 292 ALA A N 1
ATOM 2277 C CA . ALA A 1 292 ? -1.175 -6.002 -12.966 1.00 93.56 292 ALA A CA 1
ATOM 2278 C C . ALA A 1 292 ? -2.591 -5.431 -13.128 1.00 93.56 292 ALA A C 1
ATOM 2280 O O . ALA A 1 292 ? -3.185 -4.969 -12.155 1.00 93.56 292 ALA A O 1
ATOM 2281 N N . GLU A 1 293 ? -3.115 -5.444 -14.354 1.00 94.00 293 GLU A N 1
ATOM 2282 C CA . GLU A 1 293 ? -4.431 -4.906 -14.670 1.00 94.00 293 GLU A CA 1
ATOM 2283 C C . GLU A 1 293 ? -5.562 -5.798 -14.152 1.00 94.00 293 GLU A C 1
ATOM 2285 O O . GLU A 1 293 ? -6.477 -5.273 -13.520 1.00 94.00 293 GLU A O 1
ATOM 2290 N N . ALA A 1 294 ? -5.456 -7.117 -14.331 1.00 94.12 294 ALA A N 1
ATOM 2291 C CA . ALA A 1 294 ? -6.422 -8.097 -13.841 1.00 94.12 294 ALA A CA 1
ATOM 2292 C C . ALA A 1 294 ? -6.613 -7.992 -12.326 1.00 94.12 294 ALA A C 1
ATOM 2294 O O . ALA A 1 294 ? -7.737 -7.857 -11.861 1.00 94.12 294 ALA A O 1
ATOM 2295 N N . ARG A 1 295 ? -5.521 -7.936 -11.556 1.00 93.31 295 ARG A N 1
ATOM 2296 C CA . ARG A 1 295 ? -5.578 -7.808 -10.088 1.00 93.31 295 ARG A CA 1
ATOM 2297 C C . ARG A 1 295 ? -6.278 -6.534 -9.633 1.00 93.31 295 ARG A C 1
ATOM 2299 O O . ARG A 1 295 ? -7.083 -6.542 -8.714 1.00 93.31 295 ARG A O 1
ATOM 2306 N N . ARG A 1 296 ? -5.993 -5.416 -10.301 1.00 91.06 296 ARG A N 1
ATOM 2307 C CA . ARG A 1 296 ? -6.667 -4.145 -10.009 1.00 91.06 296 ARG A CA 1
ATOM 2308 C C . ARG A 1 296 ? -8.130 -4.140 -10.444 1.00 91.06 296 ARG A C 1
ATOM 2310 O O . ARG A 1 296 ? -8.906 -3.412 -9.843 1.00 91.06 296 ARG A O 1
ATOM 2317 N N . HIS A 1 297 ? -8.477 -4.867 -11.506 1.00 90.88 297 HIS A N 1
ATOM 2318 C CA . HIS A 1 297 ? -9.856 -4.988 -11.966 1.00 90.88 297 HIS A CA 1
ATOM 2319 C C . HIS A 1 297 ? -10.666 -5.824 -10.977 1.00 90.88 297 HIS A C 1
ATOM 2321 O O . HIS A 1 297 ? -11.693 -5.356 -10.513 1.00 90.88 297 HIS A O 1
ATOM 2327 N N . LEU A 1 298 ? -10.144 -6.984 -10.571 1.00 87.69 298 LEU A N 1
ATOM 2328 C CA . LEU A 1 298 ? -10.765 -7.860 -9.572 1.00 87.69 298 LEU A CA 1
ATOM 2329 C C . LEU A 1 298 ? -10.922 -7.205 -8.199 1.00 87.69 298 LEU A C 1
ATOM 2331 O O . LEU A 1 298 ? -11.798 -7.584 -7.444 1.00 87.69 298 LEU A O 1
ATOM 2335 N N . ALA A 1 299 ? -10.102 -6.208 -7.875 1.00 84.94 299 ALA A N 1
ATOM 2336 C CA . ALA A 1 299 ? -10.276 -5.452 -6.643 1.00 84.94 299 ALA A CA 1
ATOM 2337 C C . ALA A 1 299 ? -11.437 -4.432 -6.703 1.00 84.94 299 ALA A C 1
ATOM 2339 O O . ALA A 1 299 ? -11.769 -3.857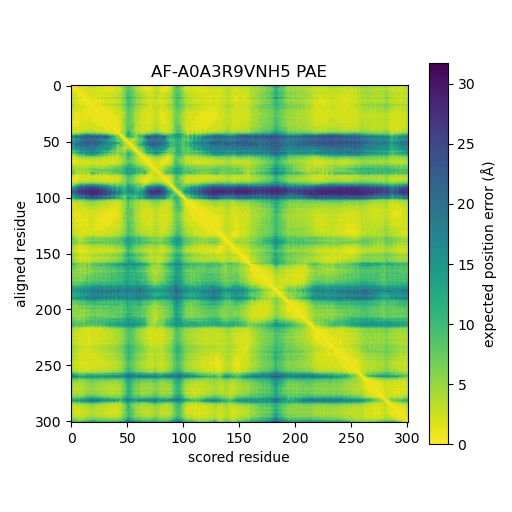 -5.674 1.00 84.94 299 ALA A O 1
ATOM 2340 N N . LEU A 1 300 ? -12.010 -4.155 -7.883 1.00 80.00 300 LEU A N 1
ATOM 2341 C CA . LEU A 1 300 ? -13.101 -3.187 -8.084 1.00 80.00 300 LEU A CA 1
ATOM 2342 C C . LEU A 1 300 ? -14.484 -3.829 -8.243 1.00 80.00 300 LEU A C 1
ATOM 2344 O O . LEU A 1 300 ? -15.476 -3.118 -8.079 1.00 80.00 300 LEU A O 1
ATOM 2348 N N . VAL A 1 301 ? -14.533 -5.100 -8.642 1.00 67.94 301 VAL A N 1
ATOM 2349 C CA . VAL A 1 301 ? -15.758 -5.857 -8.949 1.00 67.94 301 VAL A CA 1
ATOM 2350 C C . VAL A 1 301 ? -16.109 -6.797 -7.809 1.00 67.94 301 VAL A C 1
ATOM 2352 O O . VAL A 1 301 ? -17.323 -6.949 -7.561 1.00 67.94 301 VAL A O 1
#

Nearest PDB structures (foldseek):
  1osb-assembly1_A  TM=8.185E-01  e=1.114E-09  Escherichia coli
  2cdm-assembly2_C  TM=8.058E-01  e=1.441E-09  Escherichia coli
  4pcb-assembly2_C  TM=7.917E-01  e=8.603E-10  Escherichia coli
  1qx0-assembly1_A  TM=8.301E-01  e=2.415E-09  Escherichia coli
  8a1c-assembly1_A  TM=8.145E-01  e=3.650E-09  Escherichia coli

pLDDT: mean 87.29, std 10.86, range [45.94, 98.31]

Foldseek 3Di:
DKDKDFADLQLLLCLLQPDPVSVVLLVVLLVVLVVVLQVVCQVPFWFFFDDDVSPHTDRQPVGKDWDWDFDQADLVLAGTTMIIIHIDQWGQDPVRPITGTDVVSVVVLSLLSNLSSHLSSQVSSCVVLVFAWDFDDPDPPDGTDIHQPLADVLLVVVRCVLVVQLVVQLVVVLVCQQCDADPVRHRPDDNDQDPVNSVVSSVVSNVVSRDDGDDDDDSVVSSVVNLVCCCVPSPDDNVCSNCVSVSRNVRSVVVVVPDDPDDPPVVLLVVLQVVLQVVDPPRDDDPSSSSSSSSSSVSHD

Sequence (301 aa):
MDLVFRPQPTIYLLWAFGDEETRLVIEAAHERAIERVLEWIEDEVPVIRYGKDGVYRVRPPGGLVAARFRHYEARSGRRLLADHLLLSVKGSGGTGSGGRSTTLALHENTVAASALYNELIASEVCEELGLATEPRTVTPGRRPVMDIAGAPHELIRWTARRSDQIAACLAELEHEYLTAVDDDGEPRFRPVVSQRARAKMKQISARKARPPRRKTQPLAQLRAWWKVSAILTSGVAADVITYLFEHARAAAAVIRAWVAAVVDVALAAVDVTATVFVMNDGGRFHRRHVLAEARRHLALV

Secondary structure (DSSP, 8-state):
-EEEE---HHHHHHHHHS-HHHHHHHHHHHHHHHHHHHHHHHHHS--EEESGGG-EEE--TT---EEEEEEEE-TTS-EEEEEEEEE--EE--TTSSPEEE-HHHHHHHHHHHHHHHHHHHHHHHHHHHT--EEEE-SSTTSPPEEEETT--HHHHHHHTHHHHHHHHHHHHHHHHHHH-B-TTSSBSS-SS--HHHHHHHHHHHHHHT-PPPPPP--HHHHHHHHHHHHHHHS-S-HHHHHTHHHHHHHHHHHHHHHS-S---HHHHHHHHHHHHHHHSGGG---HHHHHHHHHHHHTT-

Radius of gyration: 22.27 Å; Cα contacts (8 Å, |Δi|>4): 393; chains: 1; bounding box: 55×62×53 Å